Protein AF-A0A957IXE9-F1 (afdb_monomer_lite)

Sequence (212 aa):
MLHEIALLAERLDAHRKRQQAQHPQLTLTDMYNVLEKERAGEPLDDKERVIHEQGLISILRQLHDELDAAIFAAYGWPADLTDEEILQRLVDLNAERAAEEASGHVRWLRPAYQAPDAVQATQTSLLPMDAEALPPVVTAEPQPWPKALQARALGVRTAVAALDGPADVATIAQAFAGKRTQKRLAEVEEVLEMLVALGQVQDAGDGRYAAG

pLDDT: mean 81.86, std 16.26, range [36.97, 98.0]

Radius of gyration: 33.43 Å; chains: 1; bounding box: 49×40×93 Å

Structure (mmCIF, N/CA/C/O backbone):
data_AF-A0A957IXE9-F1
#
_entry.id   AF-A0A957IXE9-F1
#
loop_
_atom_site.group_PDB
_atom_site.id
_atom_site.type_symbol
_atom_site.label_atom_id
_atom_site.label_alt_id
_atom_site.label_comp_id
_atom_site.label_asym_id
_atom_site.label_entity_id
_atom_site.label_seq_id
_atom_site.pdbx_PDB_ins_code
_atom_site.Cartn_x
_atom_site.Cartn_y
_atom_site.Cartn_z
_atom_site.occupancy
_atom_site.B_iso_or_equiv
_atom_site.auth_seq_id
_atom_site.auth_comp_id
_atom_site.auth_asym_id
_atom_site.auth_atom_id
_atom_site.pdbx_PDB_model_num
ATOM 1 N N . MET A 1 1 ? -7.720 -14.685 -5.411 1.00 66.62 1 MET A N 1
ATOM 2 C CA . MET A 1 1 ? -6.660 -13.755 -4.970 1.00 66.62 1 MET A CA 1
ATOM 3 C C . MET A 1 1 ? -7.030 -12.290 -5.197 1.00 66.62 1 MET A C 1
ATOM 5 O O . MET A 1 1 ? -7.435 -11.669 -4.232 1.00 66.62 1 MET A O 1
ATOM 9 N N . LEU A 1 2 ? -7.021 -11.713 -6.411 1.00 77.50 2 LEU A N 1
ATOM 10 C CA . LEU A 1 2 ? -7.316 -10.264 -6.560 1.00 77.50 2 LEU A CA 1
ATOM 11 C C . LEU A 1 2 ? -8.727 -9.839 -6.094 1.00 77.50 2 LEU A C 1
ATOM 13 O O . LEU A 1 2 ? -8.883 -8.783 -5.491 1.00 77.50 2 LEU A O 1
ATOM 17 N N . HIS A 1 3 ? -9.746 -10.673 -6.321 1.00 87.25 3 HIS A N 1
ATOM 18 C CA . HIS A 1 3 ? -11.113 -10.407 -5.846 1.00 87.25 3 HIS A CA 1
ATOM 19 C C . HIS A 1 3 ? -11.238 -10.444 -4.311 1.00 87.25 3 HIS A C 1
ATOM 21 O O . HIS A 1 3 ? -12.036 -9.719 -3.730 1.00 87.25 3 HIS A O 1
ATOM 27 N N . GLU A 1 4 ? -10.423 -11.267 -3.654 1.00 91.75 4 GLU A N 1
ATOM 28 C CA . GLU A 1 4 ? -10.417 -11.435 -2.199 1.00 91.75 4 GLU A CA 1
ATOM 29 C C . GLU A 1 4 ? -9.794 -10.223 -1.502 1.00 91.75 4 GLU A C 1
ATOM 31 O O . GLU A 1 4 ? -10.389 -9.685 -0.574 1.00 91.75 4 GLU A O 1
ATOM 36 N N . ILE A 1 5 ? -8.668 -9.722 -2.024 1.00 94.50 5 ILE A N 1
ATOM 37 C CA . ILE A 1 5 ? -8.036 -8.478 -1.555 1.00 94.50 5 ILE A CA 1
ATOM 38 C C . ILE A 1 5 ? -9.016 -7.305 -1.661 1.00 94.50 5 ILE A C 1
ATOM 40 O O . ILE A 1 5 ? -9.157 -6.532 -0.716 1.00 94.50 5 ILE A O 1
ATOM 44 N N . ALA A 1 6 ? -9.726 -7.185 -2.789 1.00 94.81 6 ALA A N 1
ATOM 45 C CA . ALA A 1 6 ? -10.721 -6.130 -2.976 1.00 94.81 6 ALA A CA 1
ATOM 46 C C . ALA A 1 6 ? -11.844 -6.214 -1.928 1.00 94.81 6 ALA A C 1
ATOM 48 O O . ALA A 1 6 ? -12.165 -5.216 -1.287 1.00 94.81 6 ALA A O 1
ATOM 49 N N . LEU A 1 7 ? -12.387 -7.412 -1.695 1.00 96.50 7 LEU A N 1
ATOM 50 C CA . LEU A 1 7 ? -13.442 -7.636 -0.709 1.00 96.50 7 LEU A CA 1
ATOM 51 C C . LEU A 1 7 ? -12.976 -7.343 0.728 1.00 96.50 7 LEU A C 1
ATOM 53 O O . LEU A 1 7 ? -13.718 -6.743 1.506 1.00 96.50 7 LEU A O 1
ATOM 57 N N . LEU A 1 8 ? -11.752 -7.732 1.093 1.00 96.56 8 LEU A N 1
ATOM 58 C CA . LEU A 1 8 ? -11.166 -7.428 2.404 1.00 96.56 8 LEU A CA 1
ATOM 59 C C . LEU A 1 8 ? -10.943 -5.923 2.590 1.00 96.56 8 LEU A C 1
ATOM 61 O O . LEU A 1 8 ? -11.318 -5.372 3.627 1.00 96.56 8 LEU A O 1
ATOM 65 N N . ALA A 1 9 ? -10.423 -5.239 1.569 1.00 96.12 9 ALA A N 1
ATOM 66 C CA . ALA A 1 9 ? -10.244 -3.791 1.591 1.00 96.12 9 ALA A CA 1
ATOM 67 C C . ALA A 1 9 ? -11.584 -3.047 1.743 1.00 96.12 9 ALA A C 1
ATOM 69 O O . ALA A 1 9 ? -11.683 -2.100 2.529 1.00 96.12 9 ALA A O 1
ATOM 70 N N . GLU A 1 10 ? -12.636 -3.500 1.055 1.00 97.62 10 GLU A N 1
ATOM 71 C CA . GLU A 1 10 ? -13.992 -2.961 1.206 1.00 97.62 10 GLU A CA 1
ATOM 72 C C . GLU A 1 10 ? -14.560 -3.209 2.610 1.00 97.62 10 GLU A C 1
ATOM 74 O O . GLU A 1 10 ? -15.151 -2.304 3.200 1.00 97.62 10 GLU A O 1
ATOM 79 N N . ARG A 1 11 ? -14.347 -4.398 3.192 1.00 97.81 11 ARG A N 1
ATOM 80 C CA . ARG A 1 11 ? -14.752 -4.699 4.579 1.00 97.81 11 ARG A CA 1
ATOM 81 C C . ARG A 1 11 ? -14.040 -3.794 5.586 1.00 97.81 11 ARG A C 1
ATOM 83 O O . ARG A 1 11 ? -14.695 -3.271 6.489 1.00 97.81 11 ARG A O 1
ATOM 90 N N . LEU A 1 12 ? -12.734 -3.579 5.420 1.00 97.62 12 LEU A N 1
ATOM 91 C CA . LEU A 1 12 ? -11.931 -2.687 6.259 1.00 97.62 12 LEU A CA 1
ATOM 92 C C . LEU A 1 12 ? -12.416 -1.233 6.172 1.00 97.62 12 LEU A C 1
ATOM 94 O O . LEU A 1 12 ? -12.576 -0.553 7.187 1.00 97.62 12 LEU A O 1
ATOM 98 N N . ASP A 1 13 ? -12.672 -0.739 4.963 1.00 97.94 13 ASP A N 1
ATOM 99 C CA . ASP A 1 13 ? -13.224 0.599 4.748 1.00 97.94 13 ASP A CA 1
ATOM 100 C C . ASP A 1 13 ? -14.638 0.751 5.334 1.00 97.94 13 ASP A C 1
ATOM 102 O O . ASP A 1 13 ? -14.909 1.709 6.063 1.00 97.94 13 ASP A O 1
ATOM 106 N N . ALA A 1 14 ? -15.518 -0.225 5.105 1.00 98.00 14 ALA A N 1
ATOM 107 C CA . ALA A 1 14 ? -16.867 -0.233 5.661 1.00 98.00 14 ALA A CA 1
ATOM 108 C C . ALA A 1 14 ? -16.861 -0.254 7.196 1.00 98.00 14 ALA A C 1
ATOM 110 O O . ALA A 1 14 ? -17.683 0.422 7.818 1.00 98.00 14 ALA A O 1
ATOM 111 N N . HIS A 1 15 ? -15.931 -0.993 7.811 1.00 97.62 15 HIS A N 1
ATOM 112 C CA . HIS A 1 15 ? -15.739 -0.995 9.262 1.00 97.62 15 HIS A CA 1
ATOM 113 C C . HIS A 1 15 ? -15.375 0.397 9.772 1.00 97.62 15 HIS A C 1
ATOM 115 O O . HIS A 1 15 ? -16.101 0.948 10.598 1.00 97.62 15 HIS A O 1
ATOM 121 N N . ARG A 1 16 ? -14.312 0.997 9.221 1.00 97.31 16 ARG A N 1
ATOM 122 C CA . ARG A 1 16 ? -13.850 2.346 9.588 1.00 97.31 16 ARG A CA 1
ATOM 123 C C . ARG A 1 16 ? -14.979 3.372 9.493 1.00 97.31 16 ARG A C 1
ATOM 125 O O . ARG A 1 16 ? -15.265 4.069 10.464 1.00 97.31 16 ARG A O 1
ATOM 132 N N . LYS A 1 17 ? -15.689 3.397 8.363 1.00 97.62 17 LYS A N 1
ATOM 133 C CA . LYS A 1 17 ? -16.821 4.310 8.138 1.00 97.62 17 LYS A CA 1
ATOM 134 C C . LYS A 1 17 ? -17.963 4.086 9.124 1.00 97.62 17 LYS A C 1
ATOM 136 O O . LYS A 1 17 ? -18.533 5.053 9.622 1.00 97.62 17 LYS A O 1
ATOM 141 N N . ARG A 1 18 ? -18.302 2.827 9.424 1.00 97.62 18 ARG A N 1
ATOM 142 C CA . ARG A 1 18 ? -19.360 2.493 10.386 1.00 97.62 18 ARG A CA 1
ATOM 143 C C . ARG A 1 18 ? -19.019 2.997 11.787 1.00 97.62 18 ARG A C 1
ATOM 145 O O . ARG A 1 18 ? -19.880 3.619 12.402 1.00 97.62 18 ARG A O 1
ATOM 152 N N . GLN A 1 19 ? -17.794 2.764 12.263 1.00 97.25 19 GLN A N 1
ATOM 153 C CA . GLN A 1 19 ? -17.394 3.199 13.605 1.00 97.25 19 GLN A CA 1
ATOM 154 C C . GLN A 1 19 ? -17.354 4.722 13.717 1.00 97.25 19 GLN A C 1
ATOM 156 O O . GLN A 1 19 ? -17.909 5.277 14.658 1.00 97.25 19 GLN A O 1
ATOM 161 N N . GLN A 1 20 ? -16.814 5.421 12.716 1.00 96.69 20 GLN A N 1
ATOM 162 C CA . GLN A 1 20 ? -16.819 6.888 12.705 1.00 96.69 20 GLN A CA 1
ATOM 163 C C . GLN A 1 20 ? -18.230 7.485 12.627 1.00 96.69 20 GLN A C 1
ATOM 165 O O . GLN A 1 20 ? -18.496 8.525 13.224 1.00 96.69 20 GLN A O 1
ATOM 170 N N . ALA A 1 21 ? -19.159 6.830 11.923 1.00 97.25 21 ALA A N 1
ATOM 171 C CA . ALA A 1 21 ? -20.554 7.267 11.877 1.00 97.25 21 ALA A CA 1
ATOM 172 C C . ALA A 1 21 ? -21.270 7.096 13.229 1.00 97.25 21 ALA A C 1
ATOM 174 O O . ALA A 1 21 ? -22.120 7.914 13.576 1.00 97.25 21 ALA A O 1
ATOM 175 N N . GLN A 1 22 ? -20.937 6.048 13.989 1.00 97.00 22 GLN A N 1
ATOM 176 C CA . GLN A 1 22 ? -21.496 5.793 15.324 1.00 97.00 22 GLN A CA 1
ATOM 177 C C . GLN A 1 22 ? -20.827 6.644 16.411 1.00 97.00 22 GLN A C 1
ATOM 179 O O . GLN A 1 22 ? -21.488 7.070 17.358 1.00 97.00 22 GLN A O 1
ATOM 184 N N . HIS A 1 23 ? -19.540 6.945 16.241 1.00 96.50 23 HIS A N 1
ATOM 185 C CA . HIS A 1 23 ? -18.722 7.713 17.172 1.00 96.50 23 HIS A CA 1
ATOM 186 C C . HIS A 1 23 ? -18.032 8.874 16.439 1.00 96.50 23 HIS A C 1
ATOM 188 O O . HIS A 1 23 ? -16.856 8.780 16.106 1.00 96.50 23 HIS A O 1
ATOM 194 N N . PRO A 1 24 ? -18.715 10.012 16.207 1.00 95.00 24 PRO A N 1
ATOM 195 C CA . PRO A 1 24 ? -18.167 11.112 15.402 1.00 95.00 24 PRO A CA 1
ATOM 196 C C . PRO A 1 24 ? -16.898 11.774 15.960 1.00 95.00 24 PRO A C 1
ATOM 198 O O . PRO A 1 24 ? -16.213 12.490 15.237 1.00 95.00 24 PRO A O 1
ATOM 201 N N . GLN A 1 25 ? -16.597 11.574 17.247 1.00 93.56 25 GLN A N 1
ATOM 202 C CA . GLN A 1 25 ? -15.360 12.054 17.876 1.00 93.56 25 GLN A CA 1
ATOM 203 C C . GLN A 1 25 ? -14.177 11.092 17.676 1.00 93.56 25 GLN A C 1
ATOM 205 O O . GLN A 1 25 ? -13.042 11.463 17.961 1.00 93.56 25 GLN A O 1
ATOM 210 N N . LEU A 1 26 ? -14.430 9.872 17.191 1.00 95.75 26 LEU A N 1
ATOM 211 C CA . LEU A 1 26 ? -13.414 8.861 16.931 1.00 95.75 26 LEU A CA 1
ATOM 212 C C . LEU A 1 26 ? -12.693 9.170 15.615 1.00 95.75 26 LEU A C 1
ATOM 214 O O . LEU A 1 26 ? -13.275 9.114 14.526 1.00 95.75 26 LEU A O 1
ATOM 218 N N . THR A 1 27 ? -11.401 9.468 15.700 1.00 96.50 27 THR A N 1
ATOM 219 C CA . THR A 1 27 ? -10.574 9.695 14.513 1.00 96.50 27 THR A CA 1
ATOM 220 C C . THR A 1 27 ? -9.893 8.404 14.064 1.00 96.50 27 THR A C 1
ATOM 222 O O . THR A 1 27 ? -9.623 7.518 14.874 1.00 96.50 27 THR A O 1
ATOM 225 N N . LEU A 1 28 ? -9.576 8.292 12.767 1.00 96.75 28 LEU A N 1
ATOM 226 C CA . LEU A 1 28 ? -8.769 7.166 12.278 1.00 96.75 28 LEU A CA 1
ATOM 227 C C . LEU A 1 28 ? -7.415 7.133 12.984 1.00 96.75 28 LEU A C 1
ATOM 229 O O . LEU A 1 28 ? -6.988 6.071 13.413 1.00 96.75 28 LEU A O 1
ATOM 233 N N . THR A 1 29 ? -6.768 8.286 13.146 1.00 96.94 29 THR A N 1
ATOM 234 C CA . THR A 1 29 ? -5.473 8.383 13.824 1.00 96.94 29 THR A CA 1
ATOM 235 C C . THR A 1 29 ? -5.527 7.788 15.228 1.00 96.94 29 THR A C 1
ATOM 237 O O . THR A 1 29 ? -4.668 6.985 15.572 1.00 96.94 29 THR A O 1
ATOM 240 N N . ASP A 1 30 ? -6.565 8.101 16.007 1.00 95.94 30 ASP A N 1
ATOM 241 C CA . ASP A 1 30 ? -6.744 7.527 17.343 1.00 95.94 30 ASP A CA 1
ATOM 242 C C . ASP A 1 30 ? -6.948 6.006 17.290 1.00 95.94 30 ASP A C 1
ATOM 244 O O . ASP A 1 30 ? -6.324 5.278 18.061 1.00 95.94 30 ASP A O 1
ATOM 248 N N . MET A 1 31 ? -7.764 5.511 16.347 1.00 96.44 31 MET A N 1
ATOM 249 C CA . MET A 1 31 ? -7.962 4.068 16.148 1.00 96.44 31 MET A CA 1
ATOM 250 C C . MET A 1 31 ? -6.644 3.348 15.835 1.00 96.44 31 MET A C 1
ATOM 252 O O . MET A 1 31 ? -6.375 2.292 16.400 1.00 96.44 31 MET A O 1
ATOM 256 N N . TYR A 1 32 ? -5.818 3.913 14.951 1.00 97.62 32 TYR A N 1
ATOM 257 C CA . TYR A 1 32 ? -4.541 3.314 14.563 1.00 97.62 32 TYR A CA 1
ATOM 258 C C . TYR A 1 32 ? -3.485 3.409 15.671 1.00 97.62 32 TYR A C 1
ATOM 260 O O . TYR A 1 32 ? -2.757 2.448 15.878 1.00 97.62 32 TYR A O 1
ATOM 268 N N . ASN A 1 33 ? -3.447 4.493 16.450 1.00 97.12 33 ASN A N 1
ATOM 269 C CA . ASN A 1 33 ? -2.552 4.586 17.609 1.00 97.12 33 ASN A CA 1
ATOM 270 C C . ASN A 1 33 ? -2.855 3.493 18.647 1.00 97.12 33 ASN A C 1
ATOM 272 O O . ASN A 1 33 ? -1.942 2.847 19.157 1.00 97.12 33 ASN A O 1
ATOM 276 N N . VAL A 1 34 ? -4.139 3.257 18.938 1.00 97.12 34 VAL A N 1
ATOM 277 C CA . VAL A 1 34 ? -4.557 2.194 19.866 1.00 97.12 34 VAL A CA 1
ATOM 278 C C . VAL A 1 34 ? -4.316 0.803 19.276 1.00 97.12 34 VAL A C 1
ATOM 280 O O . VAL A 1 34 ? -3.905 -0.095 20.007 1.00 97.12 34 VAL A O 1
ATOM 283 N N . LEU A 1 35 ? -4.516 0.619 17.966 1.00 97.06 35 LEU A N 1
ATOM 284 C CA . LEU A 1 35 ? -4.197 -0.632 17.271 1.00 97.06 35 LEU A CA 1
ATOM 285 C C . LEU A 1 35 ? -2.712 -0.995 17.399 1.00 97.06 35 LEU A C 1
ATOM 287 O O . LEU A 1 35 ? -2.389 -2.140 17.703 1.00 97.06 35 LEU A O 1
ATOM 291 N N . GLU A 1 36 ? -1.815 -0.031 17.198 1.00 96.50 36 GLU A N 1
ATOM 292 C CA . GLU A 1 36 ? -0.373 -0.260 17.318 1.00 96.50 36 GLU A CA 1
ATOM 293 C C . GLU A 1 36 ? 0.022 -0.628 18.754 1.00 96.50 36 GLU A C 1
ATOM 295 O O . GLU A 1 36 ? 0.767 -1.586 18.963 1.00 96.50 36 GLU A O 1
ATOM 300 N N . LYS A 1 37 ? -0.565 0.028 19.763 1.00 96.19 37 LYS A N 1
ATOM 301 C CA . LYS A 1 37 ? -0.387 -0.366 21.170 1.00 96.19 37 LYS A CA 1
ATOM 302 C C . LYS A 1 37 ? -0.900 -1.776 21.465 1.00 96.19 37 LYS A C 1
ATOM 304 O O . LYS A 1 37 ? -0.224 -2.544 22.148 1.00 96.19 37 LYS A O 1
ATOM 309 N N . GLU A 1 38 ? -2.063 -2.147 20.925 1.00 94.81 38 GLU A N 1
ATOM 310 C CA . GLU A 1 38 ? -2.615 -3.505 21.050 1.00 94.81 38 GLU A CA 1
ATOM 311 C C . GLU A 1 38 ? -1.703 -4.549 20.380 1.00 94.81 38 GLU A C 1
ATOM 313 O O . GLU A 1 38 ? -1.527 -5.652 20.903 1.00 94.81 38 GLU A O 1
ATOM 318 N N . ARG A 1 39 ? -1.091 -4.215 19.237 1.00 93.75 39 ARG A N 1
ATOM 319 C CA . ARG A 1 39 ? -0.107 -5.069 18.552 1.00 93.75 39 ARG A CA 1
ATOM 320 C C . ARG A 1 39 ? 1.180 -5.223 19.360 1.00 93.75 39 ARG A C 1
ATOM 322 O O . ARG A 1 39 ? 1.681 -6.341 19.466 1.00 93.75 39 ARG A O 1
ATOM 329 N N . ALA A 1 40 ? 1.658 -4.145 19.978 1.00 94.69 40 ALA A N 1
ATOM 330 C CA . ALA A 1 40 ? 2.829 -4.144 20.854 1.00 94.69 40 ALA A CA 1
ATOM 331 C C . ALA A 1 40 ? 2.579 -4.812 22.224 1.00 94.69 40 ALA A C 1
ATOM 333 O O . ALA A 1 40 ? 3.529 -5.102 22.951 1.00 94.69 40 ALA A O 1
ATOM 334 N N . GLY A 1 41 ? 1.317 -5.076 22.586 1.00 93.75 41 GLY A N 1
ATOM 335 C CA . GLY A 1 41 ? 0.948 -5.620 23.895 1.00 93.75 41 GLY A CA 1
ATOM 336 C C . GLY A 1 41 ? 1.083 -4.606 25.036 1.00 93.75 41 GLY A C 1
ATOM 337 O O . GLY A 1 41 ? 1.223 -4.996 26.196 1.00 93.75 41 GLY A O 1
ATOM 338 N N . GLU A 1 42 ? 1.062 -3.311 24.719 1.00 94.81 42 GLU A N 1
ATOM 339 C CA . GLU A 1 42 ? 1.131 -2.241 25.710 1.00 94.81 42 GLU A CA 1
ATOM 340 C C . GLU A 1 42 ? -0.202 -2.095 26.467 1.00 94.81 42 GLU A C 1
ATOM 342 O O . GLU A 1 42 ? -1.279 -2.268 25.886 1.00 94.81 42 GLU A O 1
ATOM 347 N N . PRO A 1 43 ? -0.172 -1.765 27.772 1.00 94.12 43 PRO A N 1
ATOM 348 C CA . PRO A 1 43 ? -1.391 -1.501 28.521 1.00 94.12 43 PRO A CA 1
ATOM 349 C C . PRO A 1 43 ? -2.066 -0.221 28.010 1.00 94.12 43 PRO A C 1
ATOM 351 O O . PRO A 1 43 ? -1.431 0.827 27.906 1.00 94.12 43 PRO A O 1
ATOM 354 N N . LEU A 1 44 ? -3.369 -0.311 27.739 1.00 95.38 44 LEU A N 1
ATOM 355 C CA . LEU A 1 44 ? -4.188 0.824 27.313 1.00 95.38 44 LEU A CA 1
ATOM 356 C C . LEU A 1 44 ? -4.651 1.648 28.520 1.00 95.38 44 LEU A C 1
ATOM 358 O O . LEU A 1 44 ? -5.122 1.083 29.514 1.00 95.38 44 LEU A O 1
ATOM 362 N N . ASP A 1 45 ? -4.561 2.973 28.414 1.00 95.88 45 ASP A N 1
ATOM 363 C CA . ASP A 1 45 ? -5.149 3.886 29.398 1.00 95.88 45 ASP A CA 1
ATOM 364 C C . ASP A 1 45 ? -6.688 3.960 29.291 1.00 95.88 45 ASP A C 1
ATOM 366 O O . ASP A 1 45 ? -7.305 3.386 28.393 1.00 95.88 45 ASP A O 1
ATOM 370 N N . ASP A 1 46 ? -7.345 4.665 30.217 1.00 96.94 46 ASP A N 1
ATOM 371 C CA . ASP A 1 46 ? -8.812 4.744 30.245 1.00 96.94 46 ASP A CA 1
ATOM 372 C C . ASP A 1 46 ? -9.413 5.357 28.966 1.00 96.94 46 ASP A C 1
ATOM 374 O O . ASP A 1 46 ? -10.473 4.925 28.511 1.00 96.94 46 ASP A O 1
ATOM 378 N N . LYS A 1 47 ? -8.742 6.338 28.348 1.00 94.88 47 LYS A N 1
ATOM 379 C CA . LYS A 1 47 ? -9.199 6.964 27.097 1.00 94.88 47 LYS A CA 1
ATOM 380 C C . LYS A 1 47 ? -8.997 6.012 25.918 1.00 94.88 47 LYS A C 1
ATOM 382 O O . LYS A 1 47 ? -9.867 5.896 25.056 1.00 94.88 47 LYS A O 1
ATOM 387 N N . GLU A 1 48 ? -7.867 5.323 25.883 1.00 96.50 48 GLU A N 1
ATOM 388 C CA . GLU A 1 48 ? -7.514 4.343 24.860 1.00 96.50 48 GLU A CA 1
ATOM 389 C C . GLU A 1 48 ? -8.425 3.122 24.906 1.00 96.50 48 GLU A C 1
ATOM 391 O O . GLU A 1 48 ? -8.779 2.596 23.857 1.00 96.50 48 GLU A O 1
ATOM 396 N N . ARG A 1 49 ? -8.890 2.714 26.091 1.00 96.38 49 ARG A N 1
ATOM 397 C CA . ARG A 1 49 ? -9.900 1.654 26.237 1.00 96.38 49 ARG A CA 1
ATOM 398 C C . ARG A 1 49 ? -11.245 2.064 25.654 1.00 96.38 49 ARG A C 1
ATOM 400 O O . ARG A 1 49 ? -11.862 1.275 24.948 1.00 96.38 49 ARG A O 1
ATOM 407 N N . VAL A 1 50 ? -11.661 3.314 25.859 1.00 96.88 50 VAL A N 1
ATOM 408 C CA . VAL A 1 50 ? -12.869 3.847 25.209 1.00 96.88 50 VAL A CA 1
ATOM 409 C C . VAL A 1 50 ? -12.714 3.841 23.686 1.00 96.88 50 VAL A C 1
ATOM 411 O O . VAL A 1 50 ? -13.635 3.440 22.979 1.00 96.88 50 VAL A O 1
ATOM 414 N N . ILE A 1 51 ? -11.547 4.232 23.166 1.00 96.75 51 ILE A N 1
ATOM 415 C CA . ILE A 1 51 ? -11.243 4.169 21.726 1.00 96.75 51 ILE A CA 1
ATOM 416 C C . ILE A 1 51 ? -11.215 2.717 21.228 1.00 96.75 51 ILE A C 1
ATOM 418 O O . ILE A 1 51 ? -11.717 2.441 20.140 1.00 96.75 51 ILE A O 1
ATOM 422 N N . HIS A 1 52 ? -10.668 1.787 22.015 1.00 96.81 52 HIS A N 1
ATOM 423 C CA . HIS A 1 52 ? -10.617 0.359 21.696 1.00 96.81 52 HIS A CA 1
ATOM 424 C C . HIS A 1 52 ? -12.018 -0.221 21.495 1.00 96.81 52 HIS A C 1
ATOM 426 O O . HIS A 1 52 ? -12.289 -0.859 20.475 1.00 96.81 52 HIS A O 1
ATOM 432 N N . GLU A 1 53 ? -12.923 0.091 22.422 1.00 96.81 53 GLU A N 1
ATOM 433 C CA . GLU A 1 53 ? -14.321 -0.334 22.391 1.00 96.81 53 GLU A CA 1
ATOM 434 C C . GLU A 1 53 ? -15.103 0.338 21.255 1.00 96.81 53 GLU A C 1
ATOM 436 O O . GLU A 1 53 ? -15.744 -0.347 20.460 1.00 96.81 53 GLU A O 1
ATOM 441 N N . GLN A 1 54 ? -15.020 1.666 21.126 1.00 96.50 54 GLN A N 1
ATOM 442 C CA . GLN A 1 54 ? -15.742 2.424 20.093 1.00 96.50 54 GLN A CA 1
ATOM 443 C C . GLN A 1 54 ? -15.235 2.131 18.677 1.00 96.50 54 GLN A C 1
ATOM 445 O O . GLN A 1 54 ? -16.004 2.131 17.721 1.00 96.50 54 GLN A O 1
ATOM 450 N N . GLY A 1 55 ? -13.933 1.893 18.520 1.00 95.25 55 GLY A N 1
ATOM 451 C CA . GLY A 1 55 ? -13.315 1.536 17.246 1.00 95.25 55 GLY A CA 1
ATOM 452 C C . GLY A 1 55 ? -13.397 0.049 16.915 1.00 95.25 55 GLY A C 1
ATOM 453 O O . GLY A 1 55 ? -13.081 -0.331 15.781 1.00 95.25 55 GLY A O 1
ATOM 454 N N . LEU A 1 56 ? -13.814 -0.785 17.877 1.00 97.25 56 LEU A N 1
ATOM 455 C CA . LEU A 1 56 ? -13.747 -2.246 17.816 1.00 97.25 56 LEU A CA 1
ATOM 456 C C . LEU A 1 56 ? -12.386 -2.700 17.269 1.00 97.25 56 LEU A C 1
ATOM 458 O O . LEU A 1 56 ? -12.293 -3.349 16.221 1.00 97.25 56 LEU A O 1
ATOM 462 N N . ILE A 1 57 ? -11.322 -2.285 17.955 1.00 96.88 57 ILE A N 1
ATOM 463 C CA . ILE A 1 57 ? -9.955 -2.337 17.424 1.00 96.88 57 ILE A CA 1
ATOM 464 C C . ILE A 1 57 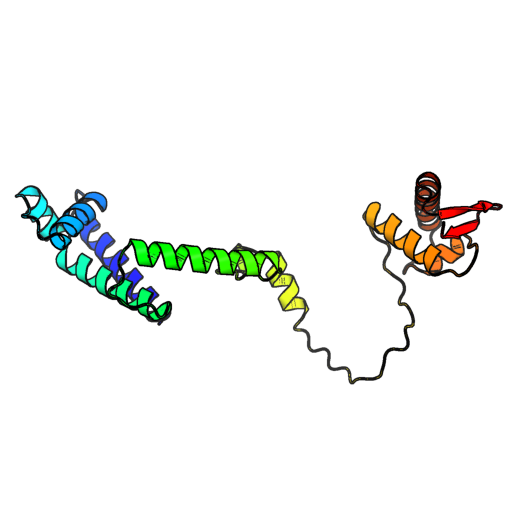? -9.478 -3.771 17.175 1.00 96.88 57 ILE A C 1
ATOM 466 O O . ILE A 1 57 ? -8.831 -4.012 16.163 1.00 96.88 57 ILE A O 1
ATOM 470 N N . SER A 1 58 ? -9.922 -4.757 17.957 1.00 95.88 58 SER A N 1
ATOM 471 C CA . SER A 1 58 ? -9.591 -6.161 17.678 1.00 95.88 58 SER A CA 1
ATOM 472 C C . SER A 1 58 ? -10.176 -6.668 16.344 1.00 95.88 58 SER A C 1
ATOM 474 O O . SER A 1 58 ? -9.551 -7.484 15.670 1.00 95.88 58 SER A O 1
ATOM 476 N N . ILE A 1 59 ? -11.339 -6.157 15.907 1.00 96.88 59 ILE A N 1
ATOM 477 C CA . ILE A 1 59 ? -11.896 -6.461 14.572 1.00 96.88 59 ILE A CA 1
ATOM 478 C C . ILE A 1 59 ? -11.092 -5.735 13.492 1.00 96.88 59 ILE A C 1
ATOM 480 O O . ILE A 1 59 ? -10.806 -6.309 12.443 1.00 96.88 59 ILE A O 1
ATOM 484 N N . LEU A 1 60 ? -10.718 -4.476 13.745 1.00 96.94 60 LEU A N 1
ATOM 485 C CA . LEU A 1 60 ? -9.863 -3.709 12.840 1.00 96.94 60 LEU A CA 1
ATOM 486 C C . LEU A 1 60 ? -8.527 -4.431 12.611 1.00 96.94 60 LEU A C 1
ATOM 488 O O . LEU A 1 60 ? -8.108 -4.565 11.465 1.00 96.94 60 LEU A O 1
ATOM 492 N N . ARG A 1 61 ? -7.909 -4.937 13.684 1.00 96.69 61 ARG A N 1
ATOM 493 C CA . ARG A 1 61 ? -6.689 -5.744 13.649 1.00 96.69 61 ARG A CA 1
ATOM 494 C C . ARG A 1 61 ? -6.860 -6.977 12.775 1.00 96.69 61 ARG A C 1
ATOM 496 O O . ARG A 1 61 ? -6.106 -7.144 11.829 1.00 96.69 61 ARG A O 1
ATOM 503 N N . GLN A 1 62 ? -7.885 -7.788 13.041 1.00 97.19 62 GLN A N 1
ATOM 504 C CA . GLN A 1 62 ? -8.153 -8.994 12.259 1.00 97.19 62 GLN A CA 1
ATOM 505 C C . GLN A 1 62 ? -8.314 -8.687 10.761 1.00 97.19 62 GLN A C 1
ATOM 507 O O . GLN A 1 62 ? -7.790 -9.417 9.928 1.00 97.19 62 GLN A O 1
ATOM 512 N N . LEU A 1 63 ? -9.024 -7.610 10.407 1.00 96.94 63 LEU A N 1
ATOM 513 C CA . LEU A 1 63 ? -9.212 -7.220 9.006 1.00 96.94 63 LEU A CA 1
ATOM 514 C C . LEU A 1 63 ? -7.902 -6.799 8.326 1.00 96.94 63 LEU A C 1
ATOM 516 O O . LEU A 1 63 ? -7.739 -7.078 7.141 1.00 96.94 63 LEU A O 1
ATOM 520 N N . HIS A 1 64 ? -6.993 -6.138 9.049 1.00 96.56 64 HIS A N 1
ATOM 521 C CA . HIS A 1 64 ? -5.647 -5.853 8.540 1.00 96.56 64 HIS A CA 1
ATOM 522 C C . HIS A 1 64 ? -4.838 -7.129 8.375 1.00 96.56 64 HIS A C 1
ATOM 524 O O . HIS A 1 64 ? -4.315 -7.358 7.296 1.00 96.56 64 HIS A O 1
ATOM 530 N N . ASP A 1 65 ? -4.813 -7.993 9.387 1.00 95.00 65 ASP A N 1
ATOM 531 C CA . ASP A 1 65 ? -4.027 -9.226 9.347 1.00 95.00 65 ASP A CA 1
ATOM 532 C C . ASP A 1 65 ? -4.513 -10.163 8.209 1.00 95.00 65 ASP A C 1
ATOM 534 O O . ASP A 1 65 ? -3.704 -10.751 7.490 1.00 95.00 65 ASP A O 1
ATOM 538 N N . GLU A 1 66 ? -5.833 -10.253 7.972 1.00 95.81 66 GLU A N 1
ATOM 539 C CA . GLU A 1 66 ? -6.420 -10.963 6.819 1.00 95.81 66 GLU A CA 1
ATOM 540 C C . GLU A 1 66 ? -6.000 -10.332 5.478 1.00 95.81 66 GLU A C 1
ATOM 542 O O . GLU A 1 66 ? -5.677 -11.046 4.524 1.00 95.81 66 GLU A O 1
ATOM 547 N N . LEU A 1 67 ? -6.013 -8.997 5.389 1.00 95.88 67 LEU A N 1
ATOM 548 C CA . LEU A 1 67 ? -5.637 -8.269 4.177 1.00 95.88 67 LEU A CA 1
ATOM 549 C C . LEU A 1 67 ? -4.143 -8.419 3.869 1.00 95.88 67 LEU A C 1
ATOM 551 O O . LEU A 1 67 ? -3.792 -8.715 2.726 1.00 95.88 67 LEU A O 1
ATOM 555 N N . ASP A 1 68 ? -3.283 -8.267 4.872 1.00 94.12 68 ASP A N 1
ATOM 556 C CA . ASP A 1 68 ? -1.832 -8.390 4.750 1.00 94.12 68 ASP A CA 1
ATOM 557 C C . ASP A 1 68 ? -1.451 -9.810 4.316 1.00 94.12 68 ASP A C 1
ATOM 559 O O . ASP A 1 68 ? -0.693 -9.981 3.360 1.00 94.12 68 ASP A O 1
ATOM 563 N N . ALA A 1 69 ? -2.063 -10.842 4.908 1.00 93.94 69 ALA A N 1
ATOM 564 C CA . ALA A 1 69 ? -1.863 -12.228 4.484 1.00 93.94 69 ALA A CA 1
ATOM 565 C C . ALA A 1 69 ? -2.262 -12.458 3.013 1.00 93.94 69 ALA A C 1
ATOM 567 O O . ALA A 1 69 ? -1.536 -13.118 2.263 1.00 93.94 69 ALA A O 1
ATOM 568 N N . ALA A 1 70 ? -3.390 -11.890 2.570 1.00 94.94 70 ALA A N 1
ATOM 569 C CA . ALA A 1 70 ? -3.826 -11.988 1.178 1.00 94.94 70 ALA A CA 1
ATOM 570 C C . ALA A 1 70 ? -2.882 -11.241 0.216 1.00 94.94 70 ALA A C 1
ATOM 572 O O . ALA A 1 70 ? -2.634 -11.713 -0.899 1.00 94.94 70 ALA A O 1
ATOM 573 N N . ILE A 1 71 ? -2.330 -10.100 0.642 1.00 94.25 71 ILE A N 1
ATOM 574 C CA . ILE A 1 71 ? -1.323 -9.344 -0.111 1.00 94.25 71 ILE A CA 1
ATOM 575 C C . ILE A 1 71 ? -0.037 -10.166 -0.231 1.00 94.25 71 ILE A C 1
ATOM 577 O O . ILE A 1 71 ? 0.430 -10.380 -1.351 1.00 94.25 71 ILE A O 1
ATOM 581 N N . PHE A 1 72 ? 0.498 -10.692 0.873 1.00 94.12 72 PHE A N 1
ATOM 582 C CA . PHE A 1 72 ? 1.690 -11.543 0.846 1.00 94.12 72 PHE A CA 1
ATOM 583 C C . PHE A 1 72 ? 1.499 -12.752 -0.072 1.00 94.12 72 PHE A C 1
ATOM 585 O O . PHE A 1 72 ? 2.350 -13.010 -0.924 1.00 94.12 72 PHE A O 1
ATOM 592 N N . ALA A 1 73 ? 0.347 -13.424 -0.005 1.00 93.06 73 ALA A N 1
ATOM 593 C CA . ALA A 1 73 ? 0.023 -14.531 -0.902 1.00 93.06 73 ALA A CA 1
ATOM 594 C C . ALA A 1 73 ? 0.006 -14.113 -2.385 1.00 93.06 73 ALA A C 1
ATOM 596 O O . ALA A 1 73 ? 0.516 -14.844 -3.235 1.00 93.06 73 ALA A O 1
ATOM 597 N N . ALA A 1 74 ? -0.526 -12.929 -2.712 1.00 93.31 74 ALA A N 1
ATOM 598 C CA . ALA A 1 74 ? -0.552 -12.423 -4.085 1.00 93.31 74 ALA A CA 1
ATOM 599 C C . ALA A 1 74 ? 0.846 -12.096 -4.635 1.00 93.31 74 ALA A C 1
ATOM 601 O O . ALA A 1 74 ? 1.083 -12.289 -5.828 1.00 93.31 74 ALA A O 1
ATOM 602 N N . TYR A 1 75 ? 1.767 -11.649 -3.778 1.00 90.69 75 TYR A N 1
ATOM 603 C CA . TYR A 1 75 ? 3.175 -11.445 -4.131 1.00 90.69 75 TYR A CA 1
ATOM 604 C C . TYR A 1 75 ? 4.023 -12.727 -4.034 1.00 90.69 75 TYR A C 1
ATOM 606 O O . TYR A 1 75 ? 5.183 -12.725 -4.446 1.00 90.69 75 TYR A O 1
ATOM 614 N N . GLY A 1 76 ? 3.468 -13.830 -3.516 1.00 92.38 76 GLY A N 1
ATOM 615 C CA . GLY A 1 76 ? 4.211 -15.066 -3.253 1.00 92.38 76 GLY A CA 1
ATOM 616 C C . GLY A 1 76 ? 5.247 -14.916 -2.134 1.00 92.38 76 GLY A C 1
ATOM 617 O O . GLY A 1 76 ? 6.293 -15.565 -2.157 1.00 92.38 76 GLY A O 1
ATOM 618 N N . TRP A 1 77 ? 5.004 -14.008 -1.191 1.00 93.62 77 TRP A N 1
ATOM 619 C CA . TRP A 1 77 ? 5.902 -13.697 -0.085 1.00 93.62 77 TRP A CA 1
ATOM 620 C C . TRP A 1 77 ? 5.494 -14.448 1.193 1.00 93.62 77 TRP A C 1
ATOM 622 O O . TRP A 1 77 ? 4.307 -14.715 1.387 1.00 93.62 77 TRP A O 1
ATOM 632 N N . PRO A 1 78 ? 6.455 -14.802 2.068 1.00 92.38 78 PRO A N 1
ATOM 633 C CA . PRO A 1 78 ? 6.152 -15.285 3.414 1.00 92.38 78 PRO A CA 1
ATOM 634 C C . PRO A 1 78 ? 5.379 -14.230 4.219 1.00 92.38 78 PRO A C 1
ATOM 636 O O . PRO A 1 78 ? 5.573 -13.034 4.012 1.00 92.38 78 PRO A O 1
ATOM 639 N N . ALA A 1 79 ? 4.509 -14.670 5.128 1.00 87.38 79 ALA A N 1
ATOM 640 C CA . ALA A 1 79 ? 3.693 -13.775 5.957 1.00 87.38 79 ALA A CA 1
ATOM 641 C C . ALA A 1 79 ? 4.412 -13.293 7.233 1.00 87.38 79 ALA A C 1
ATOM 643 O O . ALA A 1 79 ? 3.893 -12.444 7.947 1.00 87.38 79 ALA A O 1
ATOM 644 N N . ASP A 1 80 ? 5.583 -13.852 7.532 1.00 88.56 80 ASP A N 1
ATOM 645 C CA . ASP A 1 80 ? 6.413 -13.588 8.711 1.00 88.56 80 ASP A CA 1
ATOM 646 C C . ASP A 1 80 ? 7.605 -12.662 8.416 1.00 88.56 80 ASP A C 1
ATOM 648 O O . ASP A 1 80 ? 8.537 -12.580 9.215 1.00 88.56 80 ASP A O 1
ATOM 652 N N . LEU A 1 81 ? 7.581 -11.966 7.273 1.00 90.69 81 LEU A N 1
ATOM 653 C CA . LEU A 1 81 ? 8.622 -11.010 6.904 1.00 90.69 81 LEU A CA 1
ATOM 654 C C . LEU A 1 81 ? 8.641 -9.809 7.850 1.00 90.69 81 LEU A C 1
ATOM 656 O O . LEU A 1 81 ? 7.602 -9.256 8.211 1.00 90.69 81 LEU A O 1
ATOM 660 N N . THR A 1 82 ? 9.846 -9.363 8.177 1.00 92.25 82 THR A N 1
ATOM 661 C CA . THR A 1 82 ? 10.076 -8.099 8.877 1.00 92.25 82 THR A CA 1
ATOM 662 C C . THR A 1 82 ? 9.900 -6.901 7.942 1.00 92.25 82 THR A C 1
ATOM 664 O O . THR A 1 82 ? 10.061 -7.015 6.724 1.00 92.25 82 THR A O 1
ATOM 667 N N . ASP A 1 83 ? 9.640 -5.720 8.508 1.00 89.75 83 ASP A N 1
ATOM 668 C CA . ASP A 1 83 ? 9.520 -4.471 7.743 1.00 89.75 83 ASP A CA 1
ATOM 669 C C . ASP A 1 83 ? 10.747 -4.209 6.855 1.00 89.75 83 ASP A C 1
ATOM 671 O O . ASP A 1 83 ? 10.609 -3.794 5.705 1.00 89.75 83 ASP A O 1
ATOM 675 N N . GLU A 1 84 ? 11.953 -4.493 7.353 1.00 93.44 84 GLU A N 1
ATOM 676 C CA . GLU A 1 84 ? 13.199 -4.315 6.601 1.00 93.44 84 GLU A CA 1
ATOM 677 C C . GLU A 1 84 ? 13.276 -5.255 5.388 1.00 93.44 84 GLU A C 1
ATOM 679 O O . GLU A 1 84 ? 13.633 -4.828 4.288 1.00 93.44 84 GLU A O 1
ATOM 684 N N . GLU A 1 85 ? 12.864 -6.515 5.542 1.00 93.94 85 GLU A N 1
ATOM 685 C CA . GLU A 1 85 ? 12.819 -7.477 4.436 1.00 93.94 85 GLU A CA 1
ATOM 686 C C . GLU A 1 85 ? 11.753 -7.114 3.399 1.00 93.94 85 GLU A C 1
ATOM 688 O O . GLU A 1 85 ? 11.988 -7.253 2.195 1.00 93.94 85 GLU A O 1
ATOM 693 N N . ILE A 1 86 ? 10.590 -6.629 3.844 1.00 93.50 86 ILE A N 1
ATOM 694 C CA . ILE A 1 86 ? 9.530 -6.125 2.962 1.00 93.50 86 ILE A CA 1
ATOM 695 C C . ILE A 1 86 ? 10.064 -4.950 2.139 1.00 93.50 86 ILE A C 1
ATOM 697 O O . ILE A 1 86 ? 9.920 -4.941 0.914 1.00 93.50 86 ILE A O 1
ATOM 701 N N . LEU A 1 87 ? 10.717 -3.983 2.789 1.00 95.44 87 LEU A N 1
ATOM 702 C CA . LEU A 1 87 ? 11.312 -2.826 2.122 1.00 95.44 87 LEU A CA 1
ATOM 703 C C . LEU A 1 87 ? 12.374 -3.246 1.105 1.00 95.44 87 LEU A C 1
ATOM 705 O O . LEU A 1 87 ? 12.343 -2.762 -0.028 1.00 95.44 87 LEU A O 1
ATOM 709 N N . GLN A 1 88 ? 13.262 -4.174 1.463 1.00 95.00 88 GLN A N 1
ATOM 710 C CA . GLN A 1 88 ? 14.288 -4.663 0.545 1.00 95.00 88 GLN A CA 1
ATOM 711 C C . GLN A 1 88 ? 13.669 -5.315 -0.698 1.00 95.00 88 GLN A C 1
ATOM 713 O O . GLN A 1 88 ? 14.020 -4.959 -1.821 1.00 95.00 88 GLN A O 1
ATOM 718 N N . ARG A 1 89 ? 12.679 -6.199 -0.523 1.00 94.25 89 ARG A N 1
ATOM 719 C CA . ARG A 1 89 ? 11.986 -6.841 -1.653 1.00 94.25 89 ARG A CA 1
ATOM 720 C C . ARG A 1 89 ? 11.273 -5.835 -2.554 1.00 94.25 89 ARG A C 1
ATOM 722 O O . ARG A 1 89 ? 11.246 -6.014 -3.770 1.00 94.25 89 ARG A O 1
ATOM 729 N N . LEU A 1 90 ? 10.688 -4.782 -1.980 1.00 94.19 90 LEU A N 1
ATOM 730 C CA . LEU A 1 90 ? 10.061 -3.707 -2.754 1.00 94.19 90 LEU A CA 1
ATOM 731 C C . LEU A 1 90 ? 11.089 -2.906 -3.560 1.00 94.19 90 LEU A C 1
ATOM 733 O O . LEU A 1 90 ? 10.808 -2.547 -4.704 1.00 94.19 90 LEU A O 1
ATOM 737 N N . VAL A 1 91 ? 12.266 -2.635 -2.991 1.00 96.00 91 VAL A N 1
ATOM 738 C CA . VAL A 1 91 ? 13.370 -1.964 -3.695 1.00 96.00 91 VAL A CA 1
ATOM 739 C C . VAL A 1 91 ? 13.867 -2.818 -4.860 1.00 96.00 91 VAL A C 1
ATOM 741 O O . VAL A 1 91 ? 14.008 -2.298 -5.967 1.00 96.00 91 VAL A O 1
ATOM 744 N N . ASP A 1 92 ? 14.052 -4.120 -4.647 1.00 94.75 92 ASP A N 1
ATOM 745 C CA . ASP A 1 92 ? 14.478 -5.049 -5.699 1.00 94.75 92 ASP A CA 1
ATOM 746 C C . ASP A 1 92 ? 13.439 -5.114 -6.832 1.00 94.75 92 ASP A C 1
ATOM 748 O O . ASP A 1 92 ? 13.775 -4.950 -8.007 1.00 94.75 92 ASP A O 1
ATOM 752 N N . LEU A 1 93 ? 12.151 -5.233 -6.483 1.00 92.88 93 LEU A N 1
ATOM 753 C CA . LEU A 1 93 ? 11.049 -5.212 -7.450 1.00 92.88 93 LEU A CA 1
ATOM 754 C C . LEU A 1 93 ? 10.998 -3.894 -8.238 1.00 92.88 93 LEU A C 1
ATOM 756 O O . LEU A 1 93 ? 10.688 -3.891 -9.429 1.00 92.88 93 LEU A O 1
ATOM 760 N N . ASN A 1 94 ? 11.287 -2.766 -7.588 1.00 93.38 94 ASN A N 1
ATOM 761 C CA . ASN A 1 94 ? 11.348 -1.466 -8.249 1.00 93.38 94 ASN A CA 1
ATOM 762 C C . ASN A 1 94 ? 12.513 -1.409 -9.248 1.00 93.38 94 ASN A C 1
ATOM 764 O O . ASN A 1 94 ? 12.309 -0.996 -10.386 1.00 93.38 94 ASN A O 1
ATOM 768 N N . ALA A 1 95 ? 13.698 -1.900 -8.873 1.00 93.38 95 ALA A N 1
ATOM 769 C CA . ALA A 1 95 ? 14.846 -1.966 -9.774 1.00 93.38 95 ALA A CA 1
ATOM 770 C C . ALA A 1 95 ? 14.557 -2.826 -11.020 1.00 93.38 95 ALA A C 1
ATOM 772 O O . ALA A 1 95 ? 14.887 -2.420 -12.137 1.00 93.38 95 ALA A O 1
ATOM 773 N N . GLU A 1 96 ? 13.879 -3.967 -10.854 1.00 92.19 96 GLU A N 1
ATOM 774 C CA . GLU A 1 96 ? 13.410 -4.788 -11.978 1.00 92.19 96 GLU A CA 1
ATOM 775 C C . GLU A 1 96 ? 12.447 -4.020 -12.889 1.00 92.19 96 GLU A C 1
ATOM 777 O O . GLU A 1 96 ? 12.612 -4.018 -14.110 1.00 92.19 96 GLU A O 1
ATOM 782 N N . ARG A 1 97 ? 11.448 -3.342 -12.310 1.00 91.25 97 ARG A N 1
ATOM 783 C CA . ARG A 1 97 ? 10.482 -2.542 -13.078 1.00 91.25 97 ARG A CA 1
ATOM 784 C C . ARG A 1 97 ? 11.168 -1.392 -13.815 1.00 91.25 97 ARG A C 1
ATOM 786 O O . ARG A 1 97 ? 10.898 -1.198 -14.993 1.00 91.25 97 ARG A O 1
ATOM 793 N N . ALA A 1 98 ? 12.105 -0.693 -13.181 1.00 90.88 98 ALA A N 1
ATOM 794 C CA . ALA A 1 98 ? 12.873 0.375 -13.815 1.00 90.88 98 ALA A CA 1
ATOM 795 C C . ALA A 1 98 ? 13.709 -0.137 -15.004 1.00 90.88 98 ALA A C 1
ATOM 797 O O . ALA A 1 98 ? 13.805 0.535 -16.032 1.00 90.88 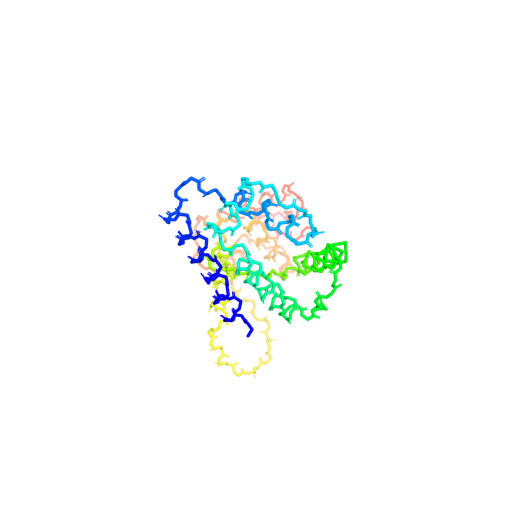98 ALA A O 1
ATOM 798 N N . ALA A 1 99 ? 14.282 -1.342 -14.902 1.00 91.25 99 ALA A N 1
ATOM 799 C CA . ALA A 1 99 ? 14.989 -1.977 -16.014 1.00 91.25 99 ALA A CA 1
ATOM 800 C C . ALA A 1 99 ? 14.038 -2.381 -17.159 1.00 91.25 99 ALA A C 1
ATOM 802 O O . ALA A 1 99 ? 14.362 -2.162 -18.330 1.00 91.25 99 ALA A O 1
ATOM 803 N N . GLU A 1 100 ? 12.853 -2.919 -16.842 1.00 90.69 100 GLU A N 1
ATOM 804 C CA . GLU A 1 100 ? 11.801 -3.204 -17.831 1.00 90.69 100 GLU A CA 1
ATOM 805 C C . GLU A 1 100 ? 11.380 -1.921 -18.569 1.00 90.69 100 GLU A C 1
ATOM 807 O O . GLU A 1 100 ? 11.349 -1.896 -19.802 1.00 90.69 100 GLU A O 1
ATOM 812 N N . GLU A 1 101 ? 11.154 -0.828 -17.842 1.00 89.25 101 GLU A N 1
ATOM 813 C CA . GLU A 1 101 ? 10.782 0.466 -18.419 1.00 89.25 101 GLU A CA 1
ATOM 814 C C . GLU A 1 101 ? 11.888 1.040 -19.314 1.00 89.25 101 GLU A C 1
ATOM 816 O O . GLU A 1 101 ? 11.600 1.513 -20.415 1.00 89.25 101 GLU A O 1
ATOM 821 N N . ALA A 1 102 ? 13.157 0.930 -18.905 1.00 88.19 102 ALA A N 1
ATOM 822 C CA . ALA A 1 102 ? 14.302 1.337 -19.723 1.00 88.19 102 ALA A CA 1
ATOM 823 C C . ALA A 1 102 ? 14.412 0.530 -21.030 1.00 88.19 102 ALA A C 1
ATOM 825 O O . ALA A 1 102 ? 14.861 1.057 -22.048 1.00 88.19 102 ALA A O 1
ATOM 826 N N . SER A 1 103 ? 13.958 -0.729 -21.028 1.00 89.25 103 SER A N 1
ATOM 827 C CA . SER A 1 103 ? 13.840 -1.562 -22.235 1.00 89.25 103 SER A CA 1
ATOM 828 C C . SER A 1 103 ? 12.593 -1.259 -23.085 1.00 89.25 103 SER A C 1
ATOM 830 O O . SER A 1 103 ? 12.387 -1.880 -24.127 1.00 89.25 103 SER A O 1
ATOM 832 N N . GLY A 1 104 ? 11.763 -0.298 -22.663 1.00 86.88 104 GLY A N 1
ATOM 833 C CA . GLY A 1 104 ? 10.525 0.105 -23.332 1.00 86.88 104 GLY A CA 1
ATOM 834 C C . GLY A 1 104 ? 9.286 -0.700 -22.924 1.00 86.88 104 GLY A C 1
ATOM 835 O O . GLY A 1 104 ? 8.212 -0.483 -23.487 1.00 86.88 104 GLY A O 1
ATOM 836 N N . HIS A 1 105 ? 9.393 -1.614 -21.954 1.00 86.81 105 HIS A N 1
ATOM 837 C CA . HIS A 1 105 ? 8.265 -2.385 -21.433 1.00 86.81 105 HIS A CA 1
ATOM 838 C C . HIS A 1 105 ? 7.710 -1.739 -20.158 1.00 86.81 105 HIS A C 1
ATOM 840 O O . HIS A 1 105 ? 8.241 -1.938 -19.071 1.00 86.81 105 HIS A O 1
ATOM 846 N N . VAL A 1 106 ? 6.606 -0.995 -20.277 1.00 86.38 106 VAL A N 1
ATOM 847 C CA . VAL A 1 106 ? 5.934 -0.382 -19.120 1.00 86.38 106 VAL A CA 1
ATOM 848 C C . VAL A 1 106 ? 4.667 -1.153 -18.757 1.00 86.38 106 VAL A C 1
ATOM 850 O O . VAL A 1 106 ? 3.759 -1.314 -19.578 1.00 86.38 106 VAL A O 1
ATOM 853 N N . ARG A 1 107 ? 4.576 -1.609 -17.503 1.00 85.00 107 ARG A N 1
ATOM 854 C CA . ARG A 1 107 ? 3.410 -2.334 -16.974 1.00 85.00 107 ARG A CA 1
ATOM 855 C C . ARG A 1 107 ? 2.413 -1.383 -16.325 1.00 85.00 107 ARG A C 1
ATOM 857 O O . ARG A 1 107 ? 2.402 -1.187 -15.113 1.00 85.00 107 ARG A O 1
ATOM 864 N N . TRP A 1 108 ? 1.540 -0.806 -17.141 1.00 84.44 108 TRP A N 1
ATOM 865 C CA . TRP A 1 108 ? 0.499 0.100 -16.663 1.00 84.44 108 TRP A CA 1
ATOM 866 C C . TRP A 1 108 ? -0.560 -0.632 -15.830 1.00 84.44 108 TRP A C 1
ATOM 868 O O . TRP A 1 108 ? -1.255 -1.517 -16.327 1.00 84.44 108 TRP A O 1
ATOM 878 N N . LEU A 1 109 ? -0.741 -0.213 -14.576 1.00 79.38 109 LEU A N 1
ATOM 879 C CA . LEU A 1 109 ? -1.809 -0.697 -13.696 1.00 79.38 109 LEU A CA 1
ATOM 880 C C . LEU A 1 109 ? -3.196 -0.282 -14.211 1.00 79.38 109 LEU A C 1
ATOM 882 O O . LEU A 1 109 ? -4.160 -1.038 -14.120 1.00 79.38 109 LEU A O 1
ATOM 886 N N . ARG A 1 110 ? -3.295 0.933 -14.766 1.00 82.44 110 ARG A N 1
ATOM 887 C CA . ARG A 1 110 ? -4.496 1.478 -15.412 1.00 82.44 110 ARG A CA 1
ATOM 888 C C . ARG A 1 110 ? -4.122 2.091 -16.759 1.00 82.44 110 ARG A C 1
ATOM 890 O O . ARG A 1 110 ? -4.057 3.317 -16.860 1.00 82.44 110 ARG A O 1
ATOM 897 N N . PRO A 1 111 ? -3.921 1.265 -17.801 1.00 84.00 111 PRO A N 1
ATOM 898 C CA . PRO A 1 111 ? -3.446 1.727 -19.103 1.00 84.00 111 PRO A CA 1
ATOM 899 C C . PRO A 1 111 ? -4.280 2.882 -19.680 1.00 84.00 111 PRO A C 1
ATOM 901 O O . PRO A 1 111 ? -3.725 3.875 -20.130 1.00 84.00 111 PRO A O 1
ATOM 904 N N . ALA A 1 112 ? -5.612 2.818 -19.565 1.00 81.25 112 ALA A N 1
ATOM 905 C CA . ALA A 1 112 ? -6.519 3.851 -20.076 1.00 81.25 112 ALA A CA 1
ATOM 906 C C . ALA A 1 112 ? -6.365 5.234 -19.408 1.00 81.25 112 ALA A C 1
ATOM 908 O O . ALA A 1 112 ? -6.774 6.235 -19.986 1.00 81.25 112 ALA A O 1
ATOM 909 N N . TYR A 1 113 ? -5.804 5.296 -18.196 1.00 80.19 113 TYR A N 1
ATOM 910 C CA . TYR A 1 113 ? -5.556 6.548 -17.473 1.00 80.19 113 TYR A CA 1
ATOM 911 C C . TYR A 1 113 ? -4.077 6.948 -17.507 1.00 80.19 113 TYR A C 1
ATOM 913 O O . TYR A 1 113 ? -3.754 8.125 -17.602 1.00 80.19 113 TYR A O 1
ATOM 921 N N . GLN A 1 114 ? -3.179 5.967 -17.408 1.00 81.94 114 GLN A N 1
ATOM 922 C CA . GLN A 1 114 ? -1.742 6.192 -17.266 1.00 81.94 114 GLN A CA 1
ATOM 923 C C . GLN A 1 114 ? -1.031 6.360 -18.612 1.00 81.94 114 GLN A C 1
ATOM 925 O O . GLN A 1 114 ? -0.067 7.111 -18.693 1.00 81.94 114 GLN A O 1
ATOM 930 N N . ALA A 1 115 ? -1.511 5.694 -19.664 1.00 81.00 115 ALA A N 1
ATOM 931 C CA . ALA A 1 115 ? -0.944 5.787 -21.004 1.00 81.00 115 ALA A CA 1
ATOM 932 C C . ALA A 1 115 ? -2.032 5.604 -22.077 1.00 81.00 115 ALA A C 1
ATOM 934 O O . ALA A 1 115 ? -2.026 4.605 -22.804 1.00 81.00 115 ALA A O 1
ATOM 935 N N . PRO A 1 116 ? -2.983 6.552 -22.191 1.00 76.44 116 PRO A N 1
ATOM 936 C CA . PRO A 1 116 ? -4.097 6.445 -23.135 1.00 76.44 116 PRO A CA 1
ATOM 937 C C . PRO A 1 116 ? -3.625 6.265 -24.590 1.00 76.44 116 PRO A C 1
ATOM 939 O O . PRO A 1 116 ? -4.221 5.482 -25.331 1.00 76.44 116 PRO A O 1
ATOM 942 N N . ASP A 1 117 ? -2.510 6.897 -24.968 1.00 74.75 117 ASP A N 1
ATOM 943 C CA . ASP A 1 117 ? -1.933 6.818 -26.317 1.00 74.75 117 ASP A CA 1
ATOM 944 C C . ASP A 1 117 ? -1.262 5.459 -26.600 1.00 74.75 117 ASP A C 1
ATOM 946 O O . ASP A 1 117 ? -1.327 4.940 -27.716 1.00 74.75 117 ASP A O 1
ATOM 950 N N . ALA A 1 118 ? -0.673 4.821 -25.579 1.00 67.06 118 ALA A N 1
ATOM 951 C CA . ALA A 1 118 ? -0.066 3.495 -25.712 1.00 67.06 118 ALA A CA 1
ATOM 952 C C . ALA A 1 118 ? -1.127 2.398 -25.925 1.00 67.06 118 ALA A C 1
ATOM 954 O O . ALA A 1 118 ? -0.903 1.460 -26.689 1.00 67.06 118 ALA A O 1
ATOM 955 N N . VAL A 1 119 ? -2.308 2.542 -25.309 1.00 58.47 119 VAL A N 1
ATOM 956 C CA . VAL A 1 119 ? -3.445 1.612 -25.467 1.00 58.47 119 VAL A CA 1
ATOM 957 C C . VAL A 1 119 ? -4.058 1.694 -26.870 1.00 58.47 119 VAL A C 1
ATOM 959 O O . VAL A 1 119 ? -4.472 0.672 -27.425 1.00 58.47 119 VAL A O 1
ATOM 962 N N . GLN A 1 120 ? -4.086 2.886 -27.475 1.00 55.12 120 GLN A N 1
ATOM 963 C CA . GLN A 1 120 ? -4.565 3.079 -28.850 1.00 55.12 120 GLN A CA 1
ATOM 964 C C . GLN A 1 120 ? -3.644 2.408 -29.882 1.00 55.12 120 GLN A C 1
ATOM 966 O O . GLN A 1 120 ? -4.129 1.812 -30.850 1.00 55.12 120 GLN A O 1
ATOM 971 N N . ALA A 1 121 ? -2.328 2.420 -29.649 1.00 54.00 121 ALA A N 1
ATOM 972 C CA . ALA A 1 121 ? -1.366 1.727 -30.505 1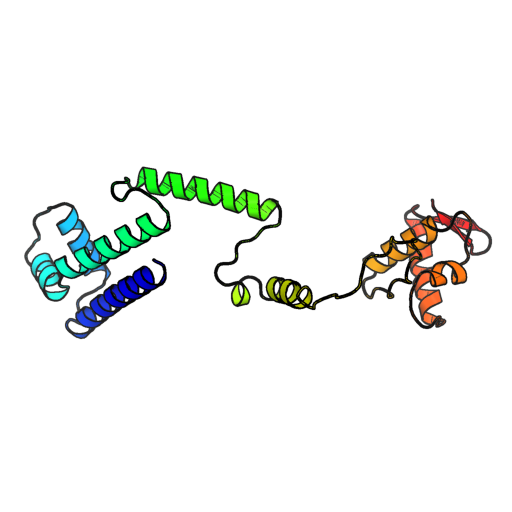.00 54.00 121 ALA A CA 1
ATOM 973 C C . ALA A 1 121 ? -1.541 0.193 -30.468 1.00 54.00 121 ALA A C 1
ATOM 975 O O . ALA A 1 121 ? -1.442 -0.460 -31.505 1.00 54.00 121 ALA A O 1
ATOM 976 N N . THR A 1 122 ? -1.871 -0.395 -29.309 1.00 52.53 122 THR A N 1
ATOM 977 C CA . THR A 1 122 ? -2.065 -1.855 -29.192 1.00 52.53 122 THR A CA 1
ATOM 978 C C . THR A 1 122 ? -3.372 -2.337 -29.832 1.00 52.53 122 THR A C 1
ATOM 980 O O . THR A 1 122 ? -3.378 -3.387 -30.469 1.00 52.53 122 THR A O 1
ATOM 983 N N . GLN A 1 123 ? -4.470 -1.574 -29.728 1.00 49.66 123 GLN A N 1
ATOM 984 C CA . GLN A 1 123 ? -5.742 -1.932 -30.386 1.00 49.66 123 GLN A CA 1
ATOM 985 C C . GLN A 1 123 ? -5.683 -1.813 -31.913 1.00 49.66 123 GLN A C 1
ATOM 987 O O . GLN A 1 123 ? -6.317 -2.603 -32.607 1.00 49.66 123 GLN A O 1
ATOM 992 N N . THR A 1 124 ? -4.885 -0.884 -32.446 1.00 42.94 124 THR A N 1
ATOM 993 C CA . THR A 1 124 ? -4.697 -0.745 -33.902 1.00 42.94 124 THR A CA 1
ATOM 994 C C . THR A 1 124 ? -3.907 -1.922 -34.498 1.00 42.94 124 THR A C 1
ATOM 996 O O . THR A 1 124 ? -4.064 -2.234 -35.674 1.00 42.94 124 THR A O 1
ATOM 999 N N . SER A 1 125 ? -3.103 -2.617 -33.684 1.00 43.97 125 SER A N 1
ATOM 1000 C CA . SER A 1 125 ? -2.284 -3.765 -34.103 1.00 43.97 125 SER A CA 1
ATOM 1001 C C . SER A 1 125 ? -3.040 -5.110 -34.120 1.00 43.97 125 SER A C 1
ATOM 1003 O O . SER A 1 125 ? -2.558 -6.081 -34.691 1.00 43.97 125 SER A O 1
ATOM 1005 N N . LEU A 1 126 ? -4.234 -5.195 -33.513 1.00 42.28 126 LEU A N 1
ATOM 1006 C CA . LEU A 1 126 ? -5.027 -6.436 -33.417 1.00 42.28 126 LEU A CA 1
ATOM 1007 C C . LEU A 1 126 ? -6.004 -6.656 -34.586 1.00 42.28 126 LEU A C 1
ATOM 1009 O O . LEU A 1 126 ? -6.839 -7.560 -34.525 1.00 42.28 126 LEU A O 1
ATOM 1013 N N . LEU A 1 127 ? -5.921 -5.857 -35.654 1.00 38.94 127 LEU A N 1
ATOM 1014 C CA . LEU A 1 127 ? -6.632 -6.177 -36.891 1.00 38.94 127 LEU A CA 1
ATOM 1015 C C . LEU A 1 127 ? -5.973 -7.419 -37.518 1.00 38.94 127 LEU A C 1
ATOM 1017 O O . LEU A 1 127 ? -4.772 -7.380 -37.788 1.00 38.94 127 LEU A O 1
ATOM 1021 N N . PRO A 1 128 ? -6.711 -8.521 -37.744 1.00 40.12 128 PRO A N 1
ATOM 1022 C CA . PRO A 1 128 ? -6.135 -9.731 -38.309 1.00 40.12 128 PRO A CA 1
ATOM 1023 C C . PRO A 1 128 ? -5.699 -9.441 -39.747 1.00 40.12 128 PRO A C 1
ATOM 1025 O O . PRO A 1 128 ? -6.527 -9.279 -40.643 1.00 40.12 128 PRO A O 1
ATOM 1028 N N . MET A 1 129 ? -4.388 -9.353 -39.968 1.00 39.09 129 MET A N 1
ATOM 1029 C CA . MET A 1 129 ? -3.809 -9.466 -41.301 1.00 39.09 129 MET A CA 1
ATOM 1030 C C . MET A 1 129 ? -3.755 -10.949 -41.667 1.00 39.09 129 MET A C 1
ATOM 1032 O O . MET A 1 129 ? -2.714 -11.593 -41.562 1.00 39.09 129 MET A O 1
ATOM 1036 N N . ASP A 1 130 ? -4.895 -11.489 -42.095 1.00 41.22 130 ASP A N 1
ATOM 1037 C CA . ASP A 1 130 ? -4.899 -12.657 -42.970 1.00 41.22 130 ASP A CA 1
ATOM 1038 C C . ASP A 1 130 ? -4.360 -12.213 -44.335 1.00 41.22 130 ASP A C 1
ATOM 1040 O O . ASP A 1 130 ? -5.084 -11.668 -45.168 1.00 41.22 130 ASP A O 1
ATOM 1044 N N . ALA A 1 131 ? -3.060 -12.403 -44.548 1.00 38.56 131 ALA A N 1
ATOM 1045 C CA . ALA A 1 131 ? -2.454 -12.419 -45.872 1.00 38.56 131 ALA A CA 1
ATOM 1046 C C . ALA A 1 131 ? -1.173 -13.258 -45.828 1.00 38.56 131 ALA A C 1
ATOM 1048 O O . ALA A 1 131 ? -0.086 -12.798 -45.490 1.00 38.56 131 ALA A O 1
ATOM 1049 N N . GLU A 1 132 ? -1.393 -14.535 -46.111 1.00 36.97 132 GLU A N 1
ATOM 1050 C CA . GLU A 1 132 ? -0.508 -15.516 -46.732 1.00 36.97 132 GLU A CA 1
ATOM 1051 C C . GLU A 1 132 ? 0.865 -15.000 -47.205 1.00 36.97 132 GLU A C 1
ATOM 1053 O O . GLU A 1 132 ? 0.998 -14.059 -47.989 1.00 36.97 132 GLU A O 1
ATOM 1058 N N . ALA A 1 133 ? 1.901 -15.680 -46.717 1.00 43.44 133 ALA A N 1
ATOM 1059 C CA . ALA A 1 133 ? 3.299 -15.399 -46.982 1.00 43.44 133 ALA A CA 1
ATOM 1060 C C . ALA A 1 133 ? 3.676 -15.577 -48.461 1.00 43.44 133 ALA A C 1
ATOM 1062 O O . ALA A 1 133 ? 3.580 -16.674 -49.008 1.00 43.44 133 ALA A O 1
ATOM 1063 N N . LEU A 1 134 ? 4.261 -14.529 -49.045 1.00 38.03 134 LEU A N 1
ATOM 1064 C CA . LEU A 1 134 ? 5.235 -14.616 -50.135 1.00 38.03 134 LEU A CA 1
ATOM 1065 C C . LEU A 1 134 ? 6.397 -13.644 -49.835 1.00 38.03 134 LEU A C 1
ATOM 1067 O O . LEU A 1 134 ? 6.175 -12.603 -49.214 1.00 38.03 134 LEU A O 1
ATOM 1071 N N . PRO A 1 135 ? 7.647 -13.986 -50.200 1.00 42.06 135 PRO A N 1
ATOM 1072 C CA . PRO A 1 135 ? 8.837 -13.250 -49.769 1.00 42.06 135 PRO A CA 1
ATOM 1073 C C . PRO A 1 135 ? 8.888 -11.832 -50.371 1.00 42.06 135 PRO A C 1
ATOM 1075 O O . PRO A 1 135 ? 8.508 -11.654 -51.531 1.00 42.06 135 PRO A O 1
ATOM 1078 N N . PRO A 1 136 ? 9.383 -10.819 -49.631 1.00 40.81 136 PRO A N 1
ATOM 1079 C CA . PRO A 1 136 ? 9.356 -9.439 -50.091 1.00 40.81 136 PRO A CA 1
ATOM 1080 C C . PRO A 1 136 ? 10.453 -9.197 -51.132 1.00 40.81 136 PRO A C 1
ATOM 1082 O O . PRO A 1 136 ? 11.643 -9.174 -50.821 1.00 40.81 136 PRO A O 1
ATOM 1085 N N . VAL A 1 137 ? 10.044 -8.954 -52.376 1.00 40.22 137 VAL A N 1
ATOM 1086 C CA . VAL A 1 137 ? 10.827 -8.122 -53.292 1.00 40.22 137 VAL A CA 1
ATOM 1087 C C . VAL A 1 137 ? 10.567 -6.679 -52.872 1.00 40.22 137 VAL A C 1
ATOM 1089 O O . VAL A 1 137 ? 9.429 -6.218 -52.885 1.00 40.22 137 VAL A O 1
ATOM 1092 N N . VAL A 1 138 ? 11.620 -5.987 -52.439 1.00 44.59 138 VAL A N 1
ATOM 1093 C CA . VAL A 1 138 ? 11.573 -4.594 -51.983 1.00 44.59 138 VAL A CA 1
ATOM 1094 C C . VAL A 1 138 ? 11.269 -3.686 -53.175 1.00 44.59 138 VAL A C 1
ATOM 1096 O O . VAL A 1 138 ? 12.167 -3.202 -53.856 1.00 44.59 138 VAL A O 1
ATOM 1099 N N . THR A 1 139 ? 9.991 -3.442 -53.435 1.00 40.44 139 THR A N 1
ATOM 1100 C CA . THR A 1 139 ? 9.543 -2.250 -54.156 1.00 40.44 139 THR A CA 1
ATOM 1101 C C . THR A 1 139 ? 9.168 -1.213 -53.109 1.00 40.44 139 THR A C 1
ATOM 1103 O O . THR A 1 139 ? 8.163 -1.366 -52.421 1.00 40.44 139 THR A O 1
ATOM 1106 N N . ALA A 1 140 ? 10.021 -0.199 -52.944 1.00 47.34 140 ALA A N 1
ATOM 1107 C CA . ALA A 1 140 ? 9.809 0.904 -52.017 1.00 47.34 140 ALA A CA 1
ATOM 1108 C C . ALA A 1 140 ? 8.475 1.601 -52.319 1.00 47.34 140 ALA A C 1
ATOM 1110 O O . ALA A 1 140 ? 8.316 2.242 -53.360 1.00 47.34 140 ALA A O 1
ATOM 1111 N N . GLU A 1 141 ? 7.507 1.462 -51.417 1.00 50.62 141 GLU A N 1
ATOM 1112 C CA . GLU A 1 141 ? 6.273 2.233 -51.490 1.00 50.62 141 GLU A CA 1
ATOM 1113 C C . GLU A 1 141 ? 6.569 3.720 -51.204 1.00 50.62 141 GLU A C 1
ATOM 1115 O O . GLU A 1 141 ? 7.364 4.041 -50.313 1.00 50.62 141 GLU A O 1
ATOM 1120 N N . PRO A 1 142 ? 5.960 4.651 -51.958 1.00 55.94 142 PRO A N 1
ATOM 1121 C CA . PRO A 1 142 ? 6.257 6.076 -51.857 1.00 55.94 142 PRO A CA 1
ATOM 1122 C C . PRO A 1 142 ? 5.818 6.645 -50.497 1.00 55.94 142 PRO A C 1
ATOM 1124 O O . PRO A 1 142 ? 4.655 6.537 -50.109 1.00 55.94 142 PRO A O 1
ATOM 1127 N N . GLN A 1 143 ? 6.731 7.303 -49.774 1.00 62.28 143 GLN A N 1
ATOM 1128 C CA . GLN A 1 143 ? 6.449 7.807 -48.422 1.00 62.28 143 GLN A CA 1
ATOM 1129 C C . GLN A 1 143 ? 5.485 9.012 -48.435 1.00 62.28 143 GLN A C 1
ATOM 1131 O O . GLN A 1 143 ? 5.612 9.895 -49.291 1.00 62.28 143 GLN A O 1
ATOM 1136 N N . PRO A 1 144 ? 4.530 9.121 -47.489 1.00 71.81 144 PRO A N 1
ATOM 1137 C CA . PRO A 1 144 ? 3.664 10.296 -47.381 1.00 71.81 144 PRO A CA 1
ATOM 1138 C C . PRO A 1 144 ? 4.478 11.548 -47.015 1.00 71.81 144 PRO A C 1
ATOM 1140 O O . PRO A 1 144 ? 5.371 11.487 -46.175 1.00 71.81 144 PRO A O 1
ATOM 1143 N N . TRP A 1 145 ? 4.165 12.701 -47.625 1.00 75.62 145 TRP A N 1
ATOM 1144 C CA . TRP A 1 145 ? 4.885 13.960 -47.369 1.00 75.62 145 TRP A CA 1
ATOM 1145 C C . TRP A 1 145 ? 4.735 14.406 -45.901 1.00 75.62 145 TRP A C 1
ATOM 1147 O O . TRP A 1 145 ? 3.615 14.729 -45.483 1.00 75.62 145 TRP A O 1
ATOM 1157 N N . PRO A 1 146 ? 5.821 14.464 -45.108 1.00 74.50 146 PRO A N 1
ATOM 1158 C CA . PRO A 1 146 ? 5.722 14.817 -43.696 1.00 74.50 146 PRO A CA 1
ATOM 1159 C C . PRO A 1 146 ? 5.315 16.283 -43.485 1.00 74.50 146 PRO A C 1
ATOM 1161 O O . PRO A 1 146 ? 5.697 17.172 -44.247 1.00 74.50 146 PRO A O 1
ATOM 1164 N N . LYS A 1 147 ? 4.561 16.574 -42.415 1.00 73.00 147 LYS A N 1
ATOM 1165 C CA . LYS A 1 147 ? 4.207 17.960 -42.032 1.00 73.00 147 LYS A CA 1
ATOM 1166 C C . LYS A 1 147 ? 5.314 18.669 -41.242 1.00 73.00 147 LYS A C 1
ATOM 1168 O O . LYS A 1 147 ? 5.405 19.888 -41.305 1.00 73.00 147 LYS A O 1
ATOM 1173 N N . ALA A 1 148 ? 6.140 17.919 -40.513 1.00 76.56 148 ALA A N 1
ATOM 1174 C CA . ALA A 1 148 ? 7.239 18.459 -39.716 1.00 76.56 148 ALA A CA 1
ATOM 1175 C C . ALA A 1 148 ? 8.504 18.660 -40.566 1.00 76.56 148 ALA A C 1
ATOM 1177 O O . ALA A 1 148 ? 8.901 17.755 -41.299 1.00 76.56 148 ALA A O 1
ATOM 1178 N N . LEU A 1 149 ? 9.169 19.812 -40.421 1.00 71.25 149 LEU A N 1
ATOM 1179 C CA . LEU A 1 149 ? 10.353 20.186 -41.210 1.00 71.25 149 LEU A CA 1
ATOM 1180 C C . LEU A 1 149 ? 11.526 19.207 -41.025 1.00 71.25 149 LEU A C 1
ATOM 1182 O O . LEU A 1 149 ? 12.160 18.818 -42.000 1.00 71.25 149 LEU A O 1
ATOM 1186 N N . GLN A 1 150 ? 11.737 18.711 -39.802 1.00 73.50 150 GLN A N 1
ATOM 1187 C CA . GLN A 1 150 ? 12.779 17.716 -39.510 1.00 73.50 150 GLN A CA 1
ATOM 1188 C C . GLN A 1 150 ? 12.523 16.373 -40.212 1.00 73.50 150 GLN A C 1
ATOM 1190 O O . GLN A 1 150 ? 13.434 15.767 -40.771 1.00 73.50 150 GLN A O 1
ATOM 1195 N N . ALA A 1 151 ? 11.263 15.930 -40.251 1.00 75.56 151 ALA A N 1
ATOM 1196 C CA . ALA A 1 151 ? 10.885 14.707 -40.956 1.00 75.56 151 ALA A CA 1
ATOM 1197 C C . ALA A 1 151 ? 10.999 14.866 -42.484 1.00 75.56 151 ALA A C 1
ATOM 1199 O O . ALA A 1 151 ? 11.358 13.910 -43.168 1.00 75.56 151 ALA A O 1
ATOM 1200 N N . ARG A 1 152 ? 10.755 16.074 -43.022 1.00 81.00 152 ARG A N 1
ATOM 1201 C CA . ARG A 1 152 ? 11.001 16.386 -44.442 1.00 81.00 152 ARG A CA 1
ATOM 1202 C C . ARG A 1 152 ? 12.486 16.299 -44.782 1.00 81.00 152 ARG A C 1
ATOM 1204 O O . ARG A 1 152 ? 12.828 15.646 -45.759 1.00 81.00 152 ARG A O 1
ATOM 1211 N N . ALA A 1 153 ? 13.357 16.886 -43.959 1.00 78.31 153 ALA A N 1
ATOM 1212 C CA . ALA A 1 153 ? 14.805 16.846 -44.166 1.00 78.31 153 ALA A CA 1
ATOM 1213 C C . ALA A 1 153 ? 15.352 15.411 -44.179 1.00 78.31 153 ALA A C 1
ATOM 1215 O O . ALA A 1 153 ? 16.101 15.037 -45.080 1.00 78.31 153 ALA A O 1
ATOM 1216 N N . LEU A 1 154 ? 14.919 14.579 -43.225 1.00 76.62 154 LEU A N 1
ATOM 1217 C CA . LEU A 1 154 ? 15.301 13.167 -43.174 1.00 76.62 154 LEU A CA 1
ATOM 1218 C C . LEU A 1 154 ? 14.819 12.397 -44.406 1.00 76.62 154 LEU A C 1
ATOM 1220 O O . LEU A 1 154 ? 15.616 11.684 -45.011 1.00 76.62 154 LEU A O 1
ATOM 1224 N N . GLY A 1 155 ? 13.555 12.576 -44.800 1.00 80.00 155 GLY A N 1
ATOM 1225 C CA . GLY A 1 155 ? 12.989 11.901 -45.968 1.00 80.00 155 GLY A CA 1
ATOM 1226 C C . GLY A 1 155 ? 13.660 12.314 -47.280 1.00 80.00 155 GLY A C 1
ATOM 1227 O O . GLY A 1 155 ? 13.927 11.468 -48.131 1.00 80.00 155 GLY A O 1
ATOM 1228 N N . VAL A 1 156 ? 13.963 13.607 -47.454 1.00 80.38 156 VAL A N 1
ATOM 1229 C CA . VAL A 1 156 ? 14.641 14.118 -48.660 1.00 80.38 156 VAL A CA 1
ATOM 1230 C C . VAL A 1 156 ? 16.069 13.588 -48.725 1.00 80.38 156 VAL A C 1
ATOM 1232 O O . VAL A 1 156 ? 16.482 13.104 -49.774 1.00 80.38 156 VAL A O 1
ATOM 1235 N N . ARG A 1 157 ? 16.791 13.555 -47.600 1.00 80.56 157 ARG A N 1
ATOM 1236 C CA . ARG A 1 157 ? 18.126 12.949 -47.536 1.00 80.56 157 ARG A CA 1
ATOM 1237 C C . ARG A 1 157 ? 18.104 11.465 -47.899 1.00 80.56 157 ARG A C 1
ATOM 1239 O O . ARG A 1 157 ? 18.945 11.030 -48.675 1.00 80.56 157 ARG A O 1
ATOM 1246 N N . THR A 1 158 ? 17.163 10.682 -47.368 1.00 79.81 158 THR A N 1
ATOM 1247 C CA . THR A 1 158 ? 17.072 9.253 -47.713 1.00 79.81 158 THR A CA 1
ATOM 1248 C C . THR A 1 158 ? 16.689 9.043 -49.174 1.00 79.81 158 THR A C 1
ATOM 1250 O O . THR A 1 158 ? 17.195 8.118 -49.795 1.00 79.81 158 THR A O 1
ATOM 1253 N N . ALA A 1 159 ? 15.843 9.912 -49.737 1.00 79.81 159 ALA A N 1
ATOM 1254 C CA . ALA A 1 159 ? 15.499 9.874 -51.154 1.00 79.81 159 ALA A CA 1
ATOM 1255 C C . ALA A 1 159 ? 16.708 10.184 -52.050 1.00 79.81 159 ALA A C 1
ATOM 1257 O O . ALA A 1 159 ? 16.905 9.498 -53.044 1.00 79.81 159 ALA A O 1
ATOM 1258 N N . VAL A 1 160 ? 17.538 11.166 -51.682 1.00 80.62 160 VAL A N 1
ATOM 1259 C CA . VAL A 1 160 ? 18.782 11.487 -52.403 1.00 80.62 160 VAL A CA 1
ATOM 1260 C C . VAL A 1 160 ? 19.817 10.367 -52.251 1.00 80.62 160 VAL A C 1
ATOM 1262 O O . VAL A 1 160 ? 20.441 9.988 -53.231 1.00 80.62 160 VAL A O 1
ATOM 1265 N N . ALA A 1 161 ? 19.967 9.788 -51.056 1.00 78.81 161 ALA A N 1
ATOM 1266 C CA . ALA A 1 161 ? 20.906 8.691 -50.797 1.00 78.81 161 ALA A CA 1
ATOM 1267 C C . ALA A 1 161 ? 20.517 7.365 -51.474 1.00 78.81 161 ALA A C 1
ATOM 1269 O O . ALA A 1 161 ? 21.375 6.520 -51.695 1.00 78.81 161 ALA A O 1
ATOM 1270 N N . ALA A 1 162 ? 19.235 7.174 -51.791 1.00 75.88 162 ALA A N 1
ATOM 1271 C CA . ALA A 1 162 ? 18.755 6.020 -52.548 1.00 75.88 162 ALA A CA 1
ATOM 1272 C C . ALA A 1 162 ? 18.985 6.151 -54.066 1.00 75.88 162 ALA A C 1
ATOM 1274 O O . ALA A 1 162 ? 18.724 5.199 -54.801 1.00 75.88 162 ALA A O 1
ATOM 1275 N N . LEU A 1 163 ? 19.421 7.320 -54.549 1.00 76.44 163 LEU A N 1
ATOM 1276 C CA . LEU A 1 163 ? 19.712 7.565 -55.957 1.00 76.44 163 LEU A CA 1
ATOM 1277 C C . LEU A 1 163 ? 21.225 7.451 -56.183 1.00 76.44 163 LEU A C 1
ATOM 1279 O O . LEU A 1 163 ? 22.000 8.250 -55.665 1.00 76.44 163 LEU A O 1
ATOM 1283 N N . ASP A 1 164 ? 21.642 6.487 -57.006 1.00 65.31 164 ASP A N 1
ATOM 1284 C CA . ASP A 1 164 ? 23.049 6.250 -57.374 1.00 65.31 164 ASP A CA 1
ATOM 1285 C C . ASP A 1 164 ? 23.574 7.277 -58.411 1.00 65.31 164 ASP A C 1
ATOM 1287 O O . ASP A 1 164 ? 24.231 6.926 -59.395 1.00 65.31 164 ASP A O 1
ATOM 1291 N N . GLY A 1 165 ? 23.256 8.567 -58.240 1.00 73.44 165 GLY A N 1
ATOM 1292 C CA . GLY A 1 165 ? 23.705 9.641 -59.131 1.00 73.44 165 GLY A CA 1
ATOM 1293 C C . GLY A 1 165 ? 23.050 11.008 -58.882 1.00 73.44 165 GLY A C 1
ATOM 1294 O O . GLY A 1 165 ? 22.099 11.111 -58.108 1.00 73.44 165 GLY A O 1
ATOM 1295 N N . PRO A 1 166 ? 23.544 12.075 -59.545 1.00 76.25 166 PRO A N 1
ATOM 1296 C CA . PRO A 1 166 ? 23.004 13.425 -59.403 1.00 76.25 166 PRO A CA 1
ATOM 1297 C C . PRO A 1 166 ? 21.568 13.495 -59.935 1.00 76.25 166 PRO A C 1
ATOM 1299 O O . PRO A 1 166 ? 21.315 13.238 -61.115 1.00 76.25 166 PRO A O 1
ATOM 1302 N N . ALA A 1 167 ? 20.633 13.869 -59.065 1.00 78.75 167 ALA A N 1
ATOM 1303 C CA . ALA A 1 167 ? 19.205 13.886 -59.352 1.00 78.75 167 ALA A CA 1
ATOM 1304 C C . ALA A 1 167 ? 18.630 15.303 -59.288 1.00 78.75 167 ALA A C 1
ATOM 1306 O O . ALA A 1 167 ? 19.038 16.123 -58.468 1.00 78.75 167 ALA A O 1
ATOM 1307 N N . ASP A 1 168 ? 17.658 15.594 -60.151 1.00 80.88 168 ASP A N 1
ATOM 1308 C CA . ASP A 1 168 ? 16.922 16.855 -60.108 1.00 80.88 168 ASP A CA 1
ATOM 1309 C C . ASP A 1 168 ? 15.814 16.825 -59.036 1.00 80.88 168 ASP A C 1
ATOM 1311 O O . ASP A 1 168 ? 15.361 15.768 -58.576 1.00 80.88 168 ASP A O 1
ATOM 1315 N N . VAL A 1 169 ? 15.337 18.011 -58.645 1.00 78.31 169 VAL A N 1
ATOM 1316 C CA . VAL A 1 169 ? 14.266 18.181 -57.640 1.00 78.31 169 VAL A CA 1
ATOM 1317 C C . VAL A 1 169 ? 13.015 17.368 -58.009 1.00 78.31 169 VAL A C 1
ATOM 1319 O O . VAL A 1 169 ? 12.343 16.794 -57.147 1.00 78.31 169 VAL A O 1
ATOM 1322 N N . ALA A 1 170 ? 12.712 17.264 -59.307 1.00 75.38 170 ALA A N 1
ATOM 1323 C CA . ALA A 1 170 ? 11.570 16.515 -59.815 1.00 75.38 170 ALA A CA 1
ATOM 1324 C C . ALA A 1 170 ? 11.710 14.998 -59.609 1.00 75.38 170 ALA A C 1
ATOM 1326 O O . ALA A 1 170 ? 10.703 14.350 -59.294 1.00 75.38 170 ALA A O 1
ATOM 1327 N N . THR A 1 171 ? 12.918 14.446 -59.757 1.00 76.81 171 THR A N 1
ATOM 1328 C CA . THR A 1 171 ? 13.244 13.032 -59.514 1.00 76.81 171 THR A CA 1
ATOM 1329 C C . THR A 1 171 ? 13.245 12.716 -58.026 1.00 76.81 171 THR A C 1
ATOM 1331 O O . THR A 1 171 ? 12.604 11.751 -57.620 1.00 76.81 171 THR A O 1
ATOM 1334 N N . ILE A 1 172 ? 13.820 13.578 -57.186 1.00 77.69 172 ILE A N 1
ATOM 1335 C CA . ILE A 1 172 ? 13.807 13.400 -55.722 1.00 77.69 172 ILE A CA 1
ATOM 1336 C C . ILE A 1 172 ? 12.367 13.424 -55.186 1.00 77.69 172 ILE A C 1
ATOM 1338 O O . ILE A 1 172 ? 11.976 12.597 -54.361 1.00 77.69 172 ILE A O 1
ATOM 1342 N N . ALA A 1 173 ? 11.512 14.290 -55.736 1.00 78.62 173 ALA A N 1
ATOM 1343 C CA . ALA A 1 173 ? 10.092 14.318 -55.400 1.00 78.62 173 ALA A CA 1
ATOM 1344 C C . ALA A 1 173 ? 9.325 13.035 -55.808 1.00 78.62 173 ALA A C 1
ATOM 1346 O O . ALA A 1 173 ? 8.172 12.875 -55.402 1.00 78.62 173 ALA A O 1
ATOM 1347 N N . GLN A 1 174 ? 9.896 12.124 -56.625 1.00 76.25 174 GLN A N 1
ATOM 1348 C CA . GLN A 1 174 ? 9.249 10.848 -57.010 1.00 76.25 174 GLN A CA 1
ATOM 1349 C C . GLN A 1 174 ? 9.185 9.867 -55.849 1.00 76.25 174 GLN A C 1
ATOM 1351 O O . GLN A 1 174 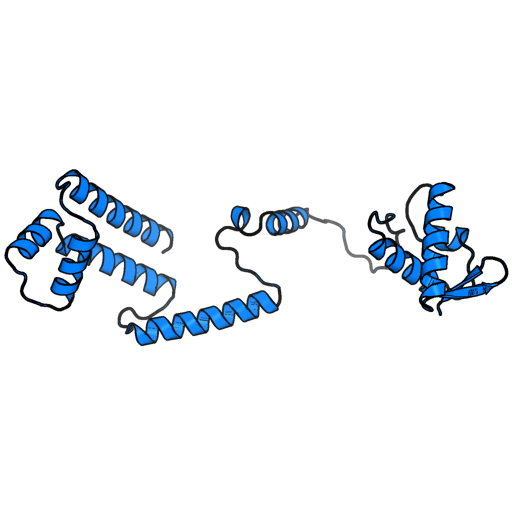? 8.227 9.103 -55.781 1.00 76.25 174 GLN A O 1
ATOM 1356 N N . ALA A 1 175 ? 10.123 9.960 -54.907 1.00 72.06 175 ALA A N 1
ATOM 1357 C CA . ALA A 1 175 ? 10.174 9.098 -53.733 1.00 72.06 175 ALA A CA 1
ATOM 1358 C C . ALA A 1 175 ? 8.994 9.304 -52.760 1.00 72.06 175 ALA A C 1
ATOM 1360 O O . ALA A 1 175 ? 8.801 8.507 -51.842 1.00 72.06 175 ALA A O 1
ATOM 1361 N N . PHE A 1 176 ? 8.181 10.353 -52.951 1.00 78.50 176 PHE A N 1
ATOM 1362 C CA . PHE A 1 176 ? 7.122 10.720 -52.018 1.00 78.50 176 PHE A CA 1
ATOM 1363 C C . PHE A 1 176 ? 5.713 10.677 -52.635 1.00 78.50 176 PHE A C 1
ATOM 1365 O O . PHE A 1 176 ? 5.425 11.292 -53.667 1.00 78.50 176 PHE A O 1
ATOM 1372 N N . ALA A 1 177 ? 4.769 10.054 -51.930 1.00 69.44 177 ALA A N 1
ATOM 1373 C CA . ALA A 1 177 ? 3.377 9.893 -52.349 1.00 69.44 177 ALA A CA 1
ATOM 1374 C C . ALA A 1 177 ? 2.625 11.232 -52.388 1.00 69.44 177 ALA A C 1
ATOM 1376 O O . ALA A 1 177 ? 2.780 12.067 -51.494 1.00 69.44 177 ALA A O 1
ATOM 1377 N N . GLY A 1 178 ? 1.802 11.451 -53.421 1.00 68.62 178 GLY A N 1
ATOM 1378 C CA . GLY A 1 178 ? 0.930 12.627 -53.561 1.00 68.62 178 GLY A CA 1
ATOM 1379 C C . GLY A 1 178 ? 1.108 13.417 -54.865 1.00 68.62 178 GLY A C 1
ATOM 1380 O O . GLY A 1 178 ? 1.992 13.140 -55.674 1.00 68.62 178 GLY A O 1
ATOM 1381 N N . LYS A 1 179 ? 0.250 14.427 -55.080 1.00 67.12 179 LYS A N 1
ATOM 1382 C CA . LYS A 1 179 ? 0.294 15.285 -56.279 1.00 67.12 179 LYS A CA 1
ATOM 1383 C C . LYS A 1 179 ? 1.578 16.125 -56.301 1.00 67.12 179 LYS A C 1
ATOM 1385 O O . LYS A 1 179 ? 1.947 16.740 -55.303 1.00 67.12 179 LYS A O 1
ATOM 1390 N N . ARG A 1 180 ? 2.230 16.186 -57.462 1.00 69.31 180 ARG A N 1
ATOM 1391 C CA . ARG A 1 180 ? 3.461 16.955 -57.725 1.00 69.31 180 ARG A CA 1
ATOM 1392 C C . ARG A 1 180 ? 3.123 18.423 -57.995 1.00 69.31 180 ARG A C 1
ATOM 1394 O O . ARG A 1 180 ? 3.238 18.907 -59.115 1.00 69.31 180 ARG A O 1
ATOM 1401 N N . THR A 1 181 ? 2.575 19.106 -56.996 1.00 75.44 181 THR A N 1
ATOM 1402 C CA . THR A 1 181 ? 2.236 20.528 -57.120 1.00 75.44 181 THR A CA 1
ATOM 1403 C C . THR A 1 181 ? 3.503 21.384 -57.087 1.00 75.44 181 THR A C 1
ATOM 1405 O O . THR A 1 181 ? 4.473 21.024 -56.426 1.00 75.44 181 THR A O 1
ATOM 1408 N N . GLN A 1 182 ? 3.481 22.546 -57.749 1.00 72.75 182 GLN A N 1
ATOM 1409 C CA . GLN A 1 182 ? 4.581 23.529 -57.719 1.00 72.75 182 GLN A CA 1
ATOM 1410 C C . GLN A 1 182 ? 5.008 23.882 -56.285 1.00 72.75 182 GLN A C 1
ATOM 1412 O O . GLN A 1 182 ? 6.192 23.928 -55.979 1.00 72.75 182 GLN A O 1
ATOM 1417 N N . LYS A 1 183 ? 4.039 23.993 -55.366 1.00 76.38 183 LYS A N 1
ATOM 1418 C CA . LYS A 1 183 ? 4.293 24.195 -53.934 1.00 76.38 183 LYS A CA 1
ATOM 1419 C C . LYS A 1 183 ? 5.166 23.096 -53.315 1.00 76.38 183 LYS A C 1
ATOM 1421 O O . LYS A 1 183 ? 6.015 23.387 -52.488 1.00 76.38 183 LYS A O 1
ATOM 1426 N N . ARG A 1 184 ? 4.959 21.835 -53.701 1.00 73.31 184 ARG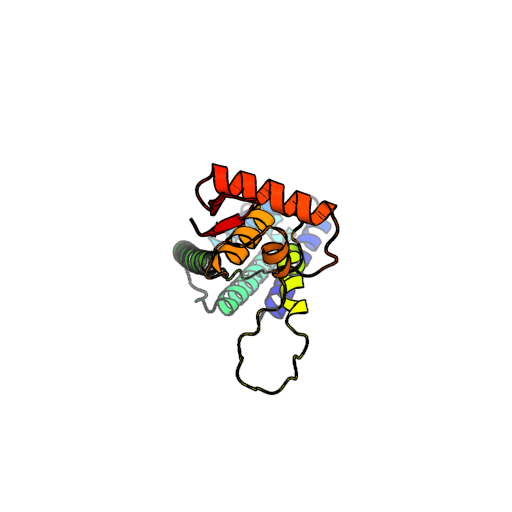 A N 1
ATOM 1427 C CA . ARG A 1 184 ? 5.728 20.704 -53.170 1.00 73.31 184 ARG A CA 1
ATOM 1428 C C . ARG A 1 184 ? 7.157 20.699 -53.699 1.00 73.31 184 ARG A C 1
ATOM 1430 O O . ARG A 1 184 ? 8.056 20.366 -52.948 1.00 73.31 184 ARG A O 1
ATOM 1437 N N . LEU A 1 185 ? 7.355 21.061 -54.965 1.00 77.44 185 LEU A N 1
ATOM 1438 C CA . LEU A 1 185 ? 8.696 21.186 -55.539 1.00 77.44 185 LEU A CA 1
ATOM 1439 C C . LEU A 1 185 ? 9.479 22.309 -54.848 1.00 77.44 185 LEU A C 1
ATOM 1441 O O . LEU A 1 185 ? 10.603 22.061 -54.441 1.00 77.44 185 LEU A O 1
ATOM 1445 N N . ALA A 1 186 ? 8.841 23.456 -54.590 1.00 80.75 186 ALA A N 1
ATOM 1446 C CA . ALA A 1 186 ? 9.443 24.542 -53.814 1.00 80.75 186 ALA A CA 1
ATOM 1447 C C . ALA A 1 186 ? 9.791 24.122 -52.369 1.00 80.75 186 ALA A C 1
ATOM 1449 O O . ALA A 1 186 ? 10.863 24.442 -51.877 1.00 80.75 186 ALA A O 1
ATOM 1450 N N . GLU A 1 187 ? 8.923 23.352 -51.696 1.00 80.75 187 GLU A N 1
ATOM 1451 C CA . GLU A 1 187 ? 9.220 22.820 -50.353 1.00 80.75 187 GLU A CA 1
ATOM 1452 C C . GLU A 1 187 ? 10.365 21.785 -50.360 1.00 80.75 187 GLU A C 1
ATOM 1454 O O . GLU A 1 187 ? 11.085 21.668 -49.372 1.00 80.75 187 GLU A O 1
ATOM 1459 N N . VAL A 1 188 ? 10.525 21.001 -51.433 1.00 80.81 188 VAL A N 1
ATOM 1460 C CA . VAL A 1 188 ? 11.656 20.065 -51.588 1.00 80.81 188 VAL A CA 1
ATOM 1461 C C . VAL A 1 188 ? 12.947 20.842 -51.855 1.00 80.81 188 VAL A C 1
ATOM 1463 O O . VAL A 1 188 ? 13.970 20.515 -51.267 1.00 80.81 188 VAL A O 1
ATOM 1466 N N . GLU A 1 189 ? 12.891 21.866 -52.704 1.00 83.31 189 GLU A N 1
ATOM 1467 C CA . GLU A 1 189 ? 14.018 22.738 -53.050 1.00 83.31 189 GLU A CA 1
ATOM 1468 C C . GLU A 1 189 ? 14.550 23.495 -51.824 1.00 83.31 189 GLU A C 1
ATOM 1470 O O . GLU A 1 189 ? 15.735 23.394 -51.526 1.00 83.31 189 GLU A O 1
ATOM 1475 N N . GLU A 1 190 ? 13.674 24.111 -51.022 1.00 84.31 190 GLU A N 1
ATOM 1476 C CA . GLU A 1 190 ? 14.049 24.787 -49.766 1.00 84.31 190 GLU A CA 1
ATOM 1477 C C . GLU A 1 190 ? 14.753 23.829 -48.783 1.00 84.31 190 GLU A C 1
ATOM 1479 O O . GLU A 1 190 ? 15.738 24.173 -48.125 1.00 84.31 190 GLU A O 1
ATOM 1484 N N . VAL A 1 191 ? 14.277 22.582 -48.702 1.00 83.88 191 VAL A N 1
ATOM 1485 C CA . VAL A 1 191 ? 14.890 21.550 -47.855 1.00 83.88 191 VAL A CA 1
ATOM 1486 C C . VAL A 1 191 ? 16.230 21.075 -48.425 1.00 83.88 191 VAL A C 1
ATOM 1488 O O . VAL A 1 191 ? 17.142 20.793 -47.650 1.00 83.88 191 VAL A O 1
ATOM 1491 N N . LEU A 1 192 ? 16.378 20.995 -49.749 1.00 81.62 192 LEU A N 1
ATOM 1492 C CA . LEU A 1 192 ? 17.639 20.635 -50.402 1.00 81.62 192 LEU A CA 1
ATOM 1493 C C . LEU A 1 192 ? 18.696 21.724 -50.218 1.00 81.62 192 LEU A C 1
ATOM 1495 O O . LEU A 1 192 ? 19.817 21.396 -49.843 1.00 81.62 192 LEU A O 1
ATOM 1499 N N . GLU A 1 193 ? 18.343 23.000 -50.379 1.00 82.50 193 GLU A N 1
ATOM 1500 C CA . GLU A 1 193 ? 19.240 24.130 -50.101 1.00 82.50 193 GLU A CA 1
ATOM 1501 C C . GLU A 1 193 ? 19.726 24.120 -48.647 1.00 82.50 193 GLU A C 1
ATOM 1503 O O . GLU A 1 193 ? 20.922 24.262 -48.378 1.00 82.50 193 GLU A O 1
ATOM 1508 N N . MET A 1 194 ? 18.818 23.864 -47.701 1.00 83.00 194 MET A N 1
ATOM 1509 C CA . MET A 1 194 ? 19.176 23.682 -46.296 1.00 83.00 194 MET A CA 1
ATOM 1510 C C . MET A 1 194 ? 20.142 22.499 -46.111 1.00 83.00 194 MET A C 1
ATOM 1512 O O . MET A 1 194 ? 21.142 22.626 -45.409 1.00 83.00 194 MET A O 1
ATOM 1516 N N . LEU A 1 195 ? 19.888 21.347 -46.738 1.00 79.81 195 LEU A N 1
ATOM 1517 C CA . LEU A 1 195 ? 20.754 20.167 -46.618 1.00 79.81 195 LEU A CA 1
ATOM 1518 C C . LEU A 1 195 ? 22.131 20.358 -47.274 1.00 79.81 195 LEU A C 1
ATOM 1520 O O . LEU A 1 195 ? 23.115 19.826 -46.756 1.00 79.81 195 LEU A O 1
ATOM 1524 N N . VAL A 1 196 ? 22.213 21.144 -48.350 1.00 83.81 196 VAL A N 1
ATOM 1525 C CA . VAL A 1 196 ? 23.479 21.566 -48.968 1.00 83.81 196 VAL A CA 1
ATOM 1526 C C . VAL A 1 196 ? 24.255 22.489 -48.029 1.00 83.81 196 VAL A C 1
ATOM 1528 O O . VAL A 1 196 ? 25.445 22.270 -47.809 1.00 83.81 196 VAL A O 1
ATOM 1531 N N . ALA A 1 197 ? 23.592 23.454 -47.383 1.00 80.75 197 ALA A N 1
ATOM 1532 C CA . ALA A 1 197 ? 24.228 24.325 -46.389 1.00 80.75 197 ALA A CA 1
ATOM 1533 C C . ALA A 1 197 ? 24.764 23.551 -45.166 1.00 80.75 197 ALA A C 1
ATOM 1535 O O . ALA A 1 197 ? 25.776 23.937 -44.583 1.00 80.75 197 ALA A O 1
ATOM 1536 N N . LEU A 1 198 ? 24.113 22.441 -44.794 1.00 79.19 198 LEU A N 1
ATOM 1537 C CA . LEU A 1 198 ? 24.571 21.522 -43.745 1.00 79.19 198 LEU A CA 1
ATOM 1538 C C . LEU A 1 198 ? 25.618 20.494 -44.229 1.00 79.19 198 LEU A C 1
ATOM 1540 O O . LEU A 1 198 ? 26.072 19.674 -43.428 1.00 79.19 198 LEU A O 1
ATOM 1544 N N . GLY A 1 199 ? 25.993 20.503 -45.514 1.00 77.12 199 GLY A N 1
ATOM 1545 C CA . GLY A 1 199 ? 26.966 19.574 -46.102 1.00 77.12 199 GLY A CA 1
ATOM 1546 C C . GLY A 1 199 ? 26.500 18.115 -46.155 1.00 77.12 199 GLY A C 1
ATOM 1547 O O . GLY A 1 199 ? 27.322 17.212 -46.247 1.00 77.12 199 GLY A O 1
ATOM 1548 N N . GLN A 1 200 ? 25.193 17.866 -46.045 1.00 74.56 200 GLN A N 1
ATOM 1549 C CA . GLN A 1 200 ? 24.597 16.520 -46.069 1.00 74.56 200 GLN A CA 1
ATOM 1550 C C . GLN A 1 200 ? 24.235 16.062 -47.491 1.00 74.56 200 GLN A C 1
ATOM 1552 O O . GLN A 1 200 ? 23.963 14.885 -47.721 1.00 74.56 200 GLN A O 1
ATOM 1557 N N . VAL A 1 201 ? 24.178 17.007 -48.428 1.00 80.62 201 VAL A N 1
ATOM 1558 C CA . VAL A 1 201 ? 23.879 16.823 -49.849 1.00 80.62 201 VAL A CA 1
ATOM 1559 C C . VAL A 1 201 ? 24.850 17.716 -50.615 1.00 80.62 201 VAL A C 1
ATOM 1561 O O . VAL A 1 201 ? 25.099 18.847 -50.200 1.00 80.62 201 VAL A O 1
ATOM 1564 N N . GLN A 1 202 ? 25.415 17.224 -51.711 1.00 77.38 202 GLN A N 1
ATOM 1565 C CA . GLN A 1 202 ? 26.272 18.015 -52.590 1.00 77.38 202 GLN A CA 1
ATOM 1566 C C . GLN A 1 202 ? 25.447 18.586 -53.746 1.00 77.38 202 GLN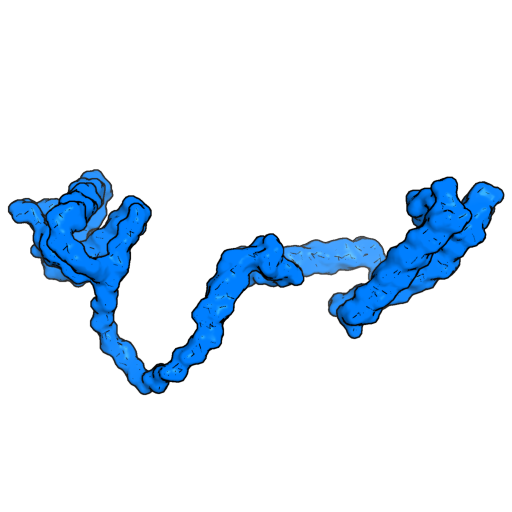 A C 1
ATOM 1568 O O . GLN A 1 202 ? 24.680 17.864 -54.388 1.00 77.38 202 GLN A O 1
ATOM 1573 N N . ASP A 1 203 ? 25.618 19.881 -54.017 1.00 80.25 203 ASP A N 1
ATOM 1574 C CA . ASP A 1 203 ? 25.149 20.494 -55.259 1.00 80.25 203 ASP A CA 1
ATOM 1575 C C . ASP A 1 203 ? 26.137 20.134 -56.375 1.00 80.25 203 ASP A C 1
ATOM 1577 O O . ASP A 1 203 ? 27.305 20.529 -56.351 1.00 80.25 203 ASP A O 1
ATOM 1581 N N . ALA A 1 204 ? 25.673 19.328 -57.327 1.00 73.31 204 ALA A N 1
ATOM 1582 C CA . ALA A 1 204 ? 26.459 18.871 -58.467 1.00 73.31 204 ALA A CA 1
ATOM 1583 C C . ALA A 1 204 ? 26.448 19.881 -59.635 1.00 73.31 204 ALA A C 1
ATOM 1585 O O . ALA A 1 204 ? 27.045 19.604 -60.678 1.00 73.31 204 ALA A O 1
ATOM 1586 N N . GLY A 1 205 ? 25.791 21.037 -59.473 1.00 65.94 205 GLY A N 1
ATOM 1587 C CA . GLY A 1 205 ? 25.590 22.040 -60.515 1.00 65.94 205 GLY A CA 1
ATOM 1588 C C . GLY A 1 205 ? 24.365 21.753 -61.392 1.00 65.94 205 GLY A C 1
ATOM 1589 O O . GLY A 1 205 ? 23.859 20.631 -61.453 1.00 65.94 205 GLY A O 1
ATOM 1590 N N . ASP A 1 206 ? 23.864 22.791 -62.071 1.00 65.31 206 ASP A N 1
ATOM 1591 C CA . ASP A 1 206 ? 22.675 22.758 -62.945 1.00 65.31 206 ASP A CA 1
ATOM 1592 C C . ASP A 1 206 ? 21.361 22.316 -62.255 1.00 65.31 206 ASP A C 1
ATOM 1594 O O . ASP A 1 206 ? 20.467 21.758 -62.896 1.00 65.31 206 ASP A O 1
ATOM 1598 N N . GLY A 1 207 ? 21.219 22.567 -60.945 1.00 68.44 207 GLY A N 1
ATOM 1599 C CA . GLY A 1 207 ? 20.015 22.217 -60.175 1.00 68.44 207 GLY A CA 1
ATOM 1600 C C . GLY A 1 207 ? 19.898 20.721 -59.859 1.00 68.44 207 GLY A C 1
ATOM 1601 O O . GLY A 1 207 ? 18.787 20.196 -59.718 1.00 68.44 207 GLY A O 1
ATOM 1602 N N . ARG A 1 208 ? 21.038 20.018 -59.795 1.00 76.69 208 ARG A N 1
ATOM 1603 C CA . ARG A 1 208 ? 21.120 18.595 -59.457 1.00 76.69 208 ARG A CA 1
ATOM 1604 C C . ARG A 1 208 ? 21.814 18.378 -58.122 1.00 76.69 208 ARG A C 1
ATOM 1606 O O . ARG A 1 208 ? 22.862 18.949 -57.850 1.00 76.69 208 ARG A O 1
ATOM 1613 N N . TYR A 1 209 ? 21.261 17.463 -57.341 1.00 79.00 209 TYR A N 1
ATOM 1614 C CA . TYR A 1 209 ? 21.706 17.150 -55.994 1.00 79.00 209 TYR A CA 1
ATOM 1615 C C . TYR A 1 209 ? 22.148 15.691 -55.916 1.00 79.00 209 TYR A C 1
ATOM 1617 O O . TYR A 1 209 ? 21.478 14.800 -56.444 1.00 79.00 209 TYR A O 1
ATOM 1625 N N . ALA A 1 210 ? 23.276 15.448 -55.259 1.00 77.44 210 ALA A N 1
ATOM 1626 C CA . ALA A 1 210 ? 23.818 14.118 -55.010 1.00 77.44 210 ALA A CA 1
ATOM 1627 C C . ALA A 1 210 ? 24.044 13.910 -53.509 1.00 77.44 210 ALA A C 1
ATOM 1629 O O . ALA A 1 210 ? 24.178 14.871 -52.747 1.00 77.44 210 ALA A O 1
ATOM 1630 N N . ALA A 1 211 ? 24.082 12.651 -53.073 1.00 75.06 211 ALA A N 1
ATOM 1631 C CA . ALA A 1 211 ? 24.458 12.334 -51.700 1.00 75.06 211 ALA A CA 1
ATOM 1632 C C . ALA A 1 211 ? 25.874 12.863 -51.412 1.00 75.06 211 ALA A C 1
ATOM 1634 O O . ALA A 1 211 ? 26.762 12.731 -52.259 1.00 75.06 211 ALA A O 1
ATOM 1635 N N . GLY A 1 212 ? 26.032 13.528 -50.263 1.00 62.31 212 GLY A N 1
ATOM 1636 C CA . GLY A 1 212 ? 27.279 14.179 -49.865 1.00 62.31 212 GLY A CA 1
ATOM 1637 C C . GLY A 1 212 ? 28.308 13.254 -49.245 1.00 62.31 212 GLY A C 1
ATOM 1638 O O . GLY A 1 212 ? 27.911 12.226 -48.653 1.00 62.31 212 GLY A O 1
#

Foldseek 3Di:
DVVQLVVLVVVLVVLQVVLCVVPVVQDPVLLVVLLVCVVVVHDDDPVSVVNCVSSVSVVNNVSVLSNLVVVCVVVVHDSPDDPVRVVVVVVVVVVVQVVCVVVVHHDDPCCCPPPVPVVVVVVVVPPDPPDDDDDDPDPQDAAAQDPDLVVNLVLLLVLQAVDPDWAALVSSCVSHDDDPDPVVSVSSLVSQVVCVVVVQWPDPDPRTIHGD

Secondary structure (DSSP, 8-state):
-HHHHHHHHHHHHHHHHHHHHH-TT--HHHHHHHHHHHHHTPPPPHHHHHHHHHHTHHHHHHHHHHHHHHHHHHHT--TT--HHHHHHHHHHHHHHHHHHHHTT----SSHHHH-HHHHHHHHHTTS-------------PPEE--SSHHHHHHHHHHHHHTSSS-EEHHHHGGGEES---HHHHHHHHHHHHHHHHTTSEEE-STTEEEE-